Protein AF-A0A9E2EMD5-F1 (afdb_monomer)

Foldseek 3Di:
DDFQDWDADPVGQIAGQHPVRDGDRPPQPALDVVVSHHFQDWDADPVGAIATQHSVRDRDHPQPALCVVVSHHFQDWDAAPQGAIATQHSVRHGDHDPVLCVLDAAFEDEDEDDPDPPFKDWAQVVCRRVPGDPPQKDKFKAQDPVCLVVVHDTDDPRDIDPDAFGKIKIWIGGPPGRDIDIYIYTYHYDHPPPQCPFQVNVLVLQQQFWKFQCDWQRDRPRRFWTWHQHPVQWIWIDGPPDIWIWGWGWDDGPVGFIWIATGATPDPCRSVGDIWGFPDDDSFWTWTADPVPRIITIMGGDHD

Solvent-accessible surface area (backbone atoms only — not comparable to full-atom values): 17326 Å² total; per-residue (Å²): 128,54,72,71,32,79,35,68,47,99,89,70,48,65,26,30,22,39,96,85,72,44,71,45,68,75,87,77,78,33,77,26,65,96,71,74,34,45,67,63,39,81,36,65,39,102,86,72,47,67,26,29,22,40,97,84,58,45,57,48,53,88,78,76,39,76,24,66,93,73,72,36,44,63,66,39,81,35,66,39,100,86,67,39,66,25,26,23,38,99,84,60,44,58,44,57,88,59,70,80,53,74,71,64,64,70,39,78,49,74,43,61,36,54,101,51,95,77,44,46,42,79,40,60,59,85,60,71,57,77,89,44,87,56,90,63,41,48,78,46,35,13,78,38,66,69,33,32,76,68,72,42,78,64,56,62,72,66,35,69,57,92,46,65,68,32,69,32,20,39,25,39,28,42,61,96,50,89,55,67,52,78,31,49,36,36,42,35,51,39,78,79,73,68,71,62,55,33,33,67,50,45,50,49,50,43,47,74,37,35,32,26,39,52,24,50,71,85,38,54,90,42,53,68,28,42,34,40,38,44,93,86,34,41,25,38,42,40,36,95,92,48,74,48,69,34,35,44,51,62,41,65,36,84,90,81,46,21,30,44,35,32,39,73,41,96,54,92,60,38,81,71,35,44,67,22,38,56,76,43,58,55,84,53,40,36,34,32,31,26,88,89,78,71,45,39,38,37,34,36,55,48,80,129

Structure (mmCIF, N/CA/C/O backbone):
data_AF-A0A9E2EMD5-F1
#
_entry.id   AF-A0A9E2EMD5-F1
#
loop_
_atom_site.group_PDB
_atom_site.id
_atom_site.type_symbol
_atom_site.label_atom_id
_atom_site.label_alt_id
_atom_site.label_comp_id
_atom_site.label_asym_id
_atom_site.label_entity_id
_atom_site.label_seq_id
_atom_site.pdbx_PDB_ins_code
_atom_site.Cartn_x
_atom_site.Cartn_y
_atom_site.Cartn_z
_atom_site.occupancy
_atom_site.B_iso_or_equiv
_atom_site.auth_seq_id
_atom_site.auth_comp_id
_atom_site.auth_asym_id
_atom_site.auth_atom_id
_atom_site.pdbx_PDB_model_num
ATOM 1 N N . ALA A 1 1 ? 22.643 5.811 70.764 1.00 69.06 1 ALA A N 1
ATOM 2 C CA . ALA A 1 1 ? 21.390 5.732 70.015 1.00 69.06 1 ALA A CA 1
ATOM 3 C C . ALA A 1 1 ? 21.045 7.146 69.564 1.00 69.06 1 ALA A C 1
ATOM 5 O O . ALA A 1 1 ? 21.256 8.084 70.332 1.00 69.06 1 ALA A O 1
ATOM 6 N N . ASN A 1 2 ? 20.701 7.300 68.292 1.00 77.94 2 ASN A N 1
ATOM 7 C CA . ASN A 1 2 ? 20.203 8.523 67.675 1.00 77.94 2 ASN A CA 1
ATOM 8 C C . ASN A 1 2 ? 18.710 8.687 67.982 1.00 77.94 2 ASN A C 1
ATOM 10 O O . ASN A 1 2 ? 18.076 7.747 68.451 1.00 77.94 2 ASN A O 1
ATOM 14 N N . ILE A 1 3 ? 18.152 9.862 67.692 1.00 74.06 3 ILE A N 1
ATOM 15 C CA . ILE A 1 3 ? 16.698 10.065 67.732 1.00 74.06 3 ILE A CA 1
ATOM 16 C C . ILE A 1 3 ? 16.034 9.029 66.810 1.00 74.06 3 ILE A C 1
ATOM 18 O O . ILE A 1 3 ? 16.451 8.885 65.659 1.00 74.06 3 ILE A O 1
ATOM 22 N N . GLY A 1 4 ? 15.041 8.304 67.329 1.00 67.00 4 GLY A N 1
ATOM 23 C CA . GLY A 1 4 ? 14.342 7.216 66.636 1.00 67.00 4 GLY A CA 1
ATOM 24 C C . GLY A 1 4 ? 14.993 5.830 66.738 1.00 67.00 4 GLY A C 1
ATOM 25 O O . GLY A 1 4 ? 14.392 4.859 66.286 1.00 67.00 4 GLY A O 1
ATOM 26 N N . ASP A 1 5 ? 16.184 5.700 67.335 1.00 79.56 5 ASP A N 1
ATOM 27 C CA . ASP A 1 5 ? 16.758 4.383 67.638 1.00 79.56 5 ASP A CA 1
ATOM 28 C C . ASP A 1 5 ? 15.989 3.720 68.795 1.00 79.56 5 ASP A C 1
ATOM 30 O O . ASP A 1 5 ? 15.599 4.383 69.762 1.00 79.56 5 ASP A O 1
ATOM 34 N N . GLU A 1 6 ? 15.856 2.394 68.722 1.00 81.81 6 GLU A N 1
ATOM 35 C CA . GLU A 1 6 ? 15.297 1.566 69.792 1.00 81.81 6 GLU A CA 1
ATOM 36 C C . GLU A 1 6 ? 16.135 1.687 71.077 1.00 81.81 6 GLU A C 1
ATOM 38 O O . GLU A 1 6 ? 17.374 1.673 71.061 1.00 81.81 6 GLU A O 1
ATOM 43 N N . CYS A 1 7 ? 15.456 1.811 72.211 1.00 82.56 7 CYS A N 1
ATOM 44 C CA . CYS A 1 7 ? 16.052 1.895 73.538 1.00 82.56 7 CYS A CA 1
ATOM 45 C C . CYS A 1 7 ? 15.265 1.040 74.535 1.00 82.56 7 CYS A C 1
ATOM 47 O O . CYS A 1 7 ? 14.115 0.697 74.297 1.00 82.56 7 CYS A O 1
ATOM 49 N N . GLU A 1 8 ? 15.875 0.697 75.668 1.00 85.00 8 GLU A N 1
ATOM 50 C CA . GLU A 1 8 ? 15.229 -0.070 76.737 1.00 85.00 8 GLU A CA 1
ATOM 51 C C . GLU A 1 8 ? 15.427 0.672 78.062 1.00 85.00 8 GLU A C 1
ATOM 53 O O . GLU A 1 8 ? 16.545 1.072 78.410 1.00 85.00 8 GLU A O 1
ATOM 58 N N . THR A 1 9 ? 14.338 0.909 78.791 1.00 78.81 9 THR A N 1
ATOM 59 C CA . THR A 1 9 ? 14.389 1.544 80.114 1.00 78.81 9 THR A CA 1
ATOM 60 C C . THR A 1 9 ? 14.992 0.593 81.156 1.00 78.81 9 THR A C 1
ATOM 62 O O . THR A 1 9 ? 15.016 -0.620 80.950 1.00 78.81 9 THR A O 1
ATOM 65 N N . PRO A 1 10 ? 15.460 1.093 82.318 1.00 77.44 10 PRO A N 1
ATOM 66 C CA . PRO A 1 10 ? 16.001 0.240 83.382 1.00 77.44 10 PRO A CA 1
ATOM 67 C C . PRO A 1 10 ? 15.041 -0.849 83.895 1.00 77.44 10 PRO A C 1
ATOM 69 O O . PRO A 1 10 ? 15.507 -1.832 84.469 1.00 77.44 10 PRO A O 1
ATOM 72 N N . ASP A 1 11 ? 13.732 -0.677 83.677 1.00 78.06 11 ASP A N 1
ATOM 73 C CA . ASP A 1 11 ? 12.677 -1.632 84.035 1.00 78.06 11 ASP A CA 1
ATOM 74 C C . ASP A 1 11 ? 12.361 -2.644 82.908 1.00 78.06 11 ASP A C 1
ATOM 76 O O . ASP A 1 11 ? 11.477 -3.486 83.065 1.00 78.06 11 ASP A O 1
ATOM 80 N N . GLY A 1 12 ? 13.096 -2.600 81.790 1.00 76.12 12 GLY A N 1
ATOM 81 C CA . GLY A 1 12 ? 12.994 -3.552 80.678 1.00 76.12 12 GLY A CA 1
ATOM 82 C C . GLY A 1 12 ? 11.927 -3.221 79.630 1.00 76.12 12 GLY A C 1
ATOM 83 O O . GLY A 1 12 ? 11.524 -4.091 78.862 1.00 76.12 12 GLY A O 1
ATOM 84 N N . VAL A 1 13 ? 11.416 -1.985 79.617 1.00 77.56 13 VAL A N 1
ATOM 85 C CA . VAL A 1 13 ? 10.416 -1.541 78.633 1.00 77.56 13 VAL A CA 1
ATOM 86 C C . VAL A 1 13 ? 11.129 -0.953 77.423 1.00 77.56 13 VAL A C 1
ATOM 88 O O . VAL A 1 13 ? 11.919 -0.019 77.580 1.00 77.56 13 VAL A O 1
ATOM 91 N N . VAL A 1 14 ? 10.842 -1.498 76.241 1.00 78.94 14 VAL A N 1
ATOM 92 C CA . VAL A 1 14 ? 11.385 -1.035 74.959 1.00 78.94 14 VAL A CA 1
ATOM 93 C C . VAL A 1 14 ? 10.654 0.235 74.508 1.00 78.94 14 VAL A C 1
ATOM 95 O O . VAL A 1 14 ? 9.432 0.311 74.601 1.00 78.94 14 VAL A O 1
ATOM 98 N N . GLY A 1 15 ? 11.401 1.226 74.032 1.00 80.31 15 GLY A N 1
ATOM 99 C CA . GLY A 1 15 ? 10.918 2.513 73.535 1.00 80.31 15 GLY A CA 1
ATOM 100 C C . GLY A 1 15 ? 11.819 3.063 72.427 1.00 80.31 15 GLY A C 1
ATOM 101 O O . GLY A 1 15 ? 12.657 2.340 71.883 1.00 80.31 15 GLY A O 1
ATOM 102 N N .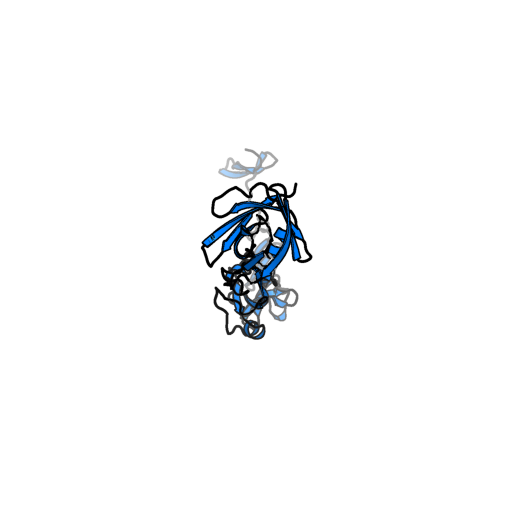 VAL A 1 16 ? 11.682 4.350 72.108 1.00 82.88 16 VAL A N 1
ATOM 103 C CA . VAL A 1 16 ? 12.539 5.054 71.135 1.00 82.88 16 VAL A CA 1
ATOM 104 C C . VAL A 1 16 ? 13.156 6.312 71.741 1.00 82.88 16 VAL A C 1
ATOM 106 O O . VAL A 1 16 ? 12.580 6.941 72.628 1.00 82.88 16 VAL A O 1
ATOM 109 N N . ILE A 1 17 ? 14.358 6.683 71.291 1.00 79.75 17 ILE A N 1
ATOM 110 C CA . ILE A 1 17 ? 15.020 7.901 71.778 1.00 79.75 17 ILE A CA 1
ATOM 111 C C . ILE A 1 17 ? 14.363 9.148 71.177 1.00 79.75 17 ILE A C 1
ATOM 113 O O . ILE A 1 17 ? 14.353 9.311 69.955 1.00 79.75 17 ILE A O 1
ATOM 117 N N . ASN A 1 18 ? 13.887 10.054 72.033 1.00 80.06 18 ASN A N 1
ATOM 118 C CA . ASN A 1 18 ? 13.287 11.327 71.628 1.00 80.06 18 ASN A CA 1
ATOM 119 C C . ASN A 1 18 ? 14.312 12.475 71.507 1.00 80.06 18 ASN A C 1
ATOM 121 O O . ASN A 1 18 ? 15.510 12.304 71.747 1.00 80.06 18 ASN A O 1
ATOM 125 N N . GLU A 1 19 ? 13.848 13.672 71.134 1.00 81.62 19 GLU A N 1
ATOM 126 C CA . GLU A 1 19 ? 14.697 14.857 70.905 1.00 81.62 19 GLU A CA 1
ATOM 127 C C . GLU A 1 19 ? 15.445 15.346 72.156 1.00 81.62 19 GLU A C 1
ATOM 129 O O . GLU A 1 19 ? 16.480 16.008 72.047 1.00 81.62 19 GLU A O 1
ATOM 134 N N . ASN A 1 20 ? 14.960 14.977 73.343 1.00 84.81 20 ASN A N 1
ATOM 135 C CA . ASN A 1 20 ? 15.609 15.265 74.620 1.00 84.81 20 ASN A CA 1
ATOM 136 C C . ASN A 1 20 ? 16.601 14.163 75.037 1.00 84.81 20 ASN A C 1
ATOM 138 O O . ASN A 1 20 ? 17.162 14.222 76.133 1.00 84.81 20 ASN A O 1
ATOM 142 N N . CYS A 1 21 ? 16.864 13.194 74.153 1.00 85.12 21 CYS A N 1
ATOM 143 C CA . CYS A 1 21 ? 17.699 12.014 74.382 1.00 85.12 21 CYS A CA 1
ATOM 144 C C . CYS A 1 21 ? 17.176 11.087 75.494 1.00 85.12 21 CYS A C 1
ATOM 146 O O . CYS A 1 21 ? 17.957 10.343 76.096 1.00 85.12 21 CYS A O 1
ATOM 148 N N . GLU A 1 22 ? 15.874 11.125 75.774 1.00 83.12 22 GLU A N 1
ATOM 149 C CA . GLU A 1 22 ? 15.209 10.253 76.740 1.00 83.12 22 GLU A CA 1
ATOM 150 C C . GLU A 1 22 ? 14.567 9.061 76.017 1.00 83.12 22 GLU A C 1
ATOM 152 O O . GLU A 1 22 ? 14.183 9.166 74.853 1.00 83.12 22 GLU A O 1
ATOM 157 N N . CYS A 1 23 ? 14.495 7.909 76.692 1.00 81.19 23 CYS A N 1
ATOM 158 C CA . CYS A 1 23 ? 13.836 6.722 76.151 1.00 81.19 23 CYS A CA 1
ATOM 159 C C . CYS A 1 23 ? 12.332 6.826 76.409 1.00 81.19 23 CYS A C 1
ATOM 161 O O . CYS A 1 23 ? 11.880 6.624 77.539 1.00 81.19 23 CYS A O 1
ATOM 163 N N . GLU A 1 24 ? 11.578 7.185 75.378 1.00 81.94 24 GLU A N 1
ATOM 164 C CA . GLU A 1 24 ? 10.132 7.355 75.437 1.00 81.94 24 GLU A CA 1
ATOM 165 C C . GLU A 1 24 ? 9.458 6.017 75.131 1.00 81.94 24 GLU A C 1
ATOM 167 O O . GLU A 1 24 ? 9.741 5.381 74.117 1.00 81.94 24 GLU A O 1
ATOM 172 N N . THR A 1 25 ? 8.632 5.542 76.065 1.00 68.56 25 THR A N 1
ATOM 173 C CA . THR A 1 25 ? 8.100 4.164 76.078 1.00 68.56 25 THR A CA 1
ATOM 174 C C . THR A 1 25 ? 6.629 4.074 75.689 1.00 68.56 25 THR A C 1
ATOM 176 O O . THR A 1 25 ? 5.992 3.056 75.942 1.00 68.56 25 THR A O 1
ATOM 179 N N . ASP A 1 26 ? 6.108 5.107 75.029 1.00 63.66 26 ASP A N 1
ATOM 180 C CA . ASP A 1 26 ? 4.730 5.155 74.546 1.00 63.66 26 ASP A CA 1
ATOM 181 C C . ASP A 1 26 ? 4.726 5.561 73.065 1.00 63.66 26 ASP A C 1
ATOM 183 O O . ASP A 1 26 ? 4.597 6.728 72.716 1.00 63.66 26 ASP A O 1
ATOM 187 N N . VAL A 1 27 ? 4.984 4.594 72.176 1.00 58.75 27 VAL A N 1
ATOM 188 C CA . VAL A 1 27 ? 4.972 4.808 70.710 1.00 58.75 27 VAL A CA 1
ATOM 189 C C . VAL A 1 27 ? 3.694 4.286 70.048 1.00 58.75 27 VAL A C 1
ATOM 191 O O . VAL A 1 27 ? 3.623 4.206 68.827 1.00 58.75 27 VAL A O 1
ATOM 194 N N . ASN A 1 28 ? 2.675 3.953 70.843 1.00 58.84 28 ASN A N 1
ATOM 195 C CA . ASN A 1 28 ? 1.343 3.604 70.354 1.00 58.84 28 ASN A CA 1
ATOM 196 C C . ASN A 1 28 ? 0.327 4.660 70.803 1.00 58.84 28 ASN A C 1
ATOM 198 O O . ASN A 1 28 ? -0.697 4.325 71.400 1.00 58.84 28 ASN A O 1
ATOM 202 N N . GLU A 1 29 ? 0.596 5.938 70.532 1.00 66.12 29 GLU A N 1
ATOM 203 C CA . GLU A 1 29 ? -0.457 6.947 70.628 1.00 66.12 29 GLU A CA 1
ATOM 204 C C . GLU A 1 29 ? -1.321 6.826 69.369 1.00 66.12 29 GLU A C 1
ATOM 206 O O . GLU A 1 29 ? -1.145 7.535 68.385 1.00 66.12 29 GLU A O 1
ATOM 211 N N . PHE A 1 30 ? -2.197 5.821 69.373 1.00 71.81 30 PHE A N 1
ATOM 212 C CA . PHE A 1 30 ? -3.302 5.759 68.431 1.00 71.81 30 PHE A CA 1
ATOM 213 C C . PHE A 1 30 ? -4.086 7.061 68.551 1.00 71.81 30 PHE A C 1
ATOM 215 O O . PHE A 1 30 ? -4.481 7.424 69.662 1.00 71.81 30 PHE A O 1
ATOM 222 N N . ASP A 1 31 ? -4.348 7.737 67.431 1.00 79.81 31 ASP A N 1
ATOM 223 C CA . ASP A 1 31 ? -5.157 8.965 67.435 1.00 79.81 31 ASP A CA 1
ATOM 224 C C . ASP A 1 31 ? -6.529 8.734 68.102 1.00 79.81 31 ASP A C 1
ATOM 226 O O . ASP A 1 31 ? -7.111 9.647 68.691 1.00 79.81 31 ASP A O 1
ATOM 230 N N . CYS A 1 32 ? -7.013 7.484 68.054 1.00 83.12 32 CYS A N 1
ATOM 231 C CA . CYS A 1 32 ? -8.199 6.989 68.738 1.00 83.12 32 CYS A CA 1
ATOM 232 C C . CYS A 1 32 ? -7.851 5.877 69.746 1.00 83.12 32 CYS A C 1
ATOM 234 O O . CYS A 1 32 ? -8.012 4.688 69.443 1.00 83.12 32 CYS A O 1
ATOM 236 N N . PRO A 1 33 ? -7.429 6.235 70.977 1.00 81.25 33 PRO A N 1
ATOM 237 C CA . PRO A 1 33 ? -6.920 5.278 71.962 1.00 81.25 33 PRO A CA 1
ATOM 238 C C . PRO A 1 33 ? -7.932 4.207 72.384 1.00 81.25 33 PRO A C 1
ATOM 240 O O . PRO A 1 33 ? -7.556 3.065 72.626 1.00 81.25 33 PRO A O 1
ATOM 243 N N . ASP A 1 34 ? -9.221 4.554 72.438 1.00 81.56 34 ASP A N 1
ATOM 244 C CA . ASP A 1 34 ? -10.289 3.633 72.856 1.00 81.56 34 ASP A CA 1
ATOM 245 C C . ASP A 1 34 ? -10.539 2.496 71.850 1.00 81.56 34 ASP A C 1
ATOM 247 O O . ASP A 1 34 ? -11.141 1.477 72.201 1.00 81.56 34 ASP A O 1
ATOM 251 N N . TYR A 1 35 ? -10.081 2.668 70.607 1.00 77.56 35 TYR A N 1
ATOM 252 C CA . TYR A 1 35 ? -10.261 1.716 69.512 1.00 77.56 35 TYR A CA 1
ATOM 253 C C . TYR A 1 35 ? -8.948 1.093 69.032 1.00 77.56 35 TYR A C 1
ATOM 255 O O . TYR A 1 35 ? -8.992 0.266 68.125 1.00 77.56 35 TYR A O 1
ATOM 263 N N . GLU A 1 36 ? -7.809 1.471 69.628 1.00 84.88 36 GLU A N 1
ATOM 264 C CA . GLU A 1 36 ? -6.470 1.079 69.165 1.00 84.88 36 GLU A CA 1
ATOM 265 C C . GLU A 1 36 ? -6.303 1.299 67.642 1.00 84.88 36 GLU A C 1
ATOM 267 O O . GLU A 1 36 ? -5.790 0.439 66.927 1.00 84.88 36 GLU A O 1
ATOM 272 N N . ALA A 1 37 ? -6.798 2.441 67.141 1.00 81.44 37 ALA A N 1
ATOM 273 C CA . ALA A 1 37 ? -6.860 2.779 65.716 1.00 81.44 37 ALA A CA 1
ATOM 274 C C . ALA A 1 37 ? -6.450 4.240 65.454 1.00 81.44 37 ALA A C 1
ATOM 276 O O . ALA A 1 37 ? -6.569 5.101 66.328 1.00 81.44 37 ALA A O 1
ATOM 277 N N . ASN A 1 38 ? -5.979 4.531 64.245 1.00 83.38 38 ASN A N 1
ATOM 278 C CA . ASN A 1 38 ? -5.567 5.867 63.810 1.00 83.38 38 ASN A CA 1
ATOM 279 C C . ASN A 1 38 ? -6.671 6.569 63.008 1.00 83.38 38 ASN A C 1
ATOM 281 O O . ASN A 1 38 ? -7.594 5.937 62.487 1.00 83.38 38 ASN A O 1
ATOM 285 N N . ILE A 1 39 ? -6.573 7.893 62.874 1.00 79.31 39 ILE A N 1
ATOM 286 C CA . ILE A 1 39 ? -7.476 8.652 62.000 1.00 79.31 39 ILE A CA 1
ATOM 287 C C . ILE A 1 39 ? -7.330 8.133 60.562 1.00 79.31 39 ILE A C 1
ATOM 289 O O . ILE A 1 39 ? -6.223 7.986 60.046 1.00 79.31 39 ILE A O 1
ATOM 293 N N . GLY A 1 40 ? -8.461 7.871 59.903 1.00 76.25 40 GLY A N 1
ATOM 294 C CA . GLY A 1 40 ? -8.514 7.278 58.565 1.00 76.25 40 GLY A CA 1
ATOM 295 C C . GLY A 1 40 ? -8.559 5.747 58.534 1.00 76.25 40 GLY A C 1
ATOM 296 O O . GLY A 1 40 ? -8.795 5.192 57.459 1.00 76.25 40 GLY A O 1
ATOM 297 N N . ASP A 1 41 ? -8.402 5.062 59.672 1.00 83.62 41 ASP A N 1
ATOM 298 C CA . ASP A 1 41 ? -8.584 3.609 59.732 1.00 83.62 41 ASP A CA 1
ATOM 299 C C . ASP A 1 41 ? -10.047 3.218 59.440 1.00 83.62 41 ASP A C 1
ATOM 301 O O . ASP A 1 41 ? -10.982 3.962 59.779 1.00 83.62 41 ASP A O 1
ATOM 305 N N . PRO A 1 42 ? -10.271 2.047 58.809 1.00 83.50 42 PRO A N 1
ATOM 306 C CA . PRO A 1 42 ? -11.608 1.562 58.502 1.00 83.50 42 PRO A CA 1
ATOM 307 C C . PRO A 1 42 ? -12.381 1.236 59.784 1.00 83.50 42 PRO A C 1
ATOM 309 O O . PRO A 1 42 ? -11.857 0.625 60.715 1.00 83.50 42 PRO A O 1
ATOM 312 N N . CYS A 1 43 ? -13.662 1.586 59.809 1.00 86.00 43 CYS A N 1
ATOM 313 C CA . CYS A 1 43 ? -14.565 1.330 60.928 1.00 86.00 43 CYS A CA 1
ATOM 314 C C . CYS A 1 43 ? -15.942 0.872 60.433 1.00 86.00 43 CYS A C 1
ATOM 316 O O . CYS A 1 43 ? -16.259 0.960 59.248 1.00 86.00 43 CYS A O 1
ATOM 318 N N . GLU A 1 44 ? -16.782 0.388 61.346 1.00 86.38 44 GLU A N 1
ATOM 319 C CA . GLU A 1 44 ? -18.168 0.010 61.064 1.00 86.38 44 GLU A CA 1
ATOM 320 C C . GLU A 1 44 ? -19.076 0.668 62.106 1.00 86.38 44 GLU A C 1
ATOM 322 O O . GLU A 1 44 ? -18.835 0.574 63.314 1.00 86.38 44 GLU A O 1
ATOM 327 N N . ASN A 1 45 ? -20.107 1.384 61.658 1.00 78.06 45 ASN A N 1
ATOM 328 C CA . ASN A 1 45 ? -21.050 2.016 62.575 1.00 78.06 45 ASN A CA 1
ATOM 329 C C . ASN A 1 45 ? -21.997 0.966 63.212 1.00 78.06 45 ASN A C 1
ATOM 331 O O . ASN A 1 45 ? -22.092 -0.165 62.733 1.00 78.06 45 ASN A O 1
ATOM 335 N N . PRO A 1 46 ? -22.772 1.308 64.262 1.00 77.56 46 PRO A N 1
ATOM 336 C CA . PRO A 1 46 ? -23.679 0.359 64.926 1.00 77.56 46 PRO A CA 1
ATOM 337 C C . PRO A 1 46 ? -24.771 -0.265 64.037 1.00 77.56 46 PRO A C 1
ATOM 339 O O . PRO A 1 46 ? -25.431 -1.212 64.465 1.00 77.56 46 PRO A O 1
ATOM 342 N N . ASN A 1 47 ? -24.989 0.270 62.831 1.00 74.50 47 ASN A N 1
ATOM 343 C CA . ASN A 1 47 ? -25.936 -0.249 61.843 1.00 74.50 47 ASN A CA 1
ATOM 344 C C . ASN A 1 47 ? -25.272 -1.170 60.805 1.00 74.50 47 ASN A C 1
ATOM 346 O O . ASN A 1 47 ? -25.958 -1.633 59.896 1.00 74.50 47 ASN A O 1
ATOM 350 N N . GLY A 1 48 ? -23.973 -1.435 60.934 1.00 78.25 48 GLY A N 1
ATOM 351 C CA . GLY A 1 48 ? -23.220 -2.311 60.046 1.00 78.25 48 GLY A CA 1
ATOM 352 C C . GLY A 1 48 ? -22.717 -1.645 58.761 1.00 78.25 48 GLY A C 1
ATOM 353 O O . GLY A 1 48 ? -22.460 -2.323 57.771 1.00 78.25 48 GLY A O 1
ATOM 354 N N . VAL A 1 49 ? -22.655 -0.310 58.728 1.00 77.81 49 VAL A N 1
ATOM 355 C CA . VAL A 1 49 ? -22.186 0.442 57.555 1.00 77.81 49 VAL A CA 1
ATOM 356 C C . VAL A 1 49 ? -20.713 0.781 57.741 1.00 77.81 49 VAL A C 1
ATOM 358 O O . VAL A 1 49 ? -20.343 1.377 58.757 1.00 77.81 49 VAL A O 1
ATOM 361 N N . SER A 1 50 ? -19.888 0.408 56.765 1.00 80.94 50 SER A N 1
ATOM 362 C CA . SER A 1 50 ? -18.457 0.713 56.754 1.00 80.94 50 SER A CA 1
ATOM 363 C C . SER A 1 50 ? -18.196 2.208 56.551 1.00 80.94 50 SER A C 1
ATOM 365 O O . SER A 1 50 ? -18.896 2.877 55.792 1.00 80.94 50 SER A O 1
ATOM 367 N N . GLY A 1 51 ? -17.182 2.731 57.233 1.00 84.31 51 GLY A N 1
ATOM 368 C CA . GLY A 1 51 ? -16.749 4.123 57.169 1.00 84.31 51 GLY A CA 1
ATOM 369 C C . GLY A 1 51 ? -15.278 4.270 57.550 1.00 84.31 51 GLY A C 1
ATOM 370 O O . GLY A 1 51 ? -14.540 3.283 57.591 1.00 84.31 51 GLY A O 1
ATOM 371 N N . VAL A 1 52 ? -14.861 5.497 57.860 1.00 86.44 52 VAL A N 1
ATOM 372 C CA . VAL A 1 52 ? -13.509 5.811 58.356 1.00 86.44 52 VAL A CA 1
ATOM 373 C C . VAL A 1 52 ? -13.568 6.641 59.636 1.00 86.44 52 VAL A C 1
ATOM 375 O O . VAL A 1 52 ? -14.532 7.376 59.863 1.00 86.44 52 VAL A O 1
ATOM 378 N N . LEU A 1 53 ? -12.550 6.528 60.490 1.00 86.12 53 LEU A N 1
ATOM 379 C CA . LEU A 1 53 ? -12.445 7.339 61.707 1.00 86.12 53 LEU A CA 1
ATOM 380 C C . LEU A 1 53 ? -12.023 8.776 61.379 1.00 86.12 53 LEU A C 1
ATOM 382 O O . LEU A 1 53 ? -11.021 8.997 60.699 1.00 86.12 53 LEU A O 1
ATOM 386 N N . ASN A 1 54 ? -12.777 9.758 61.876 1.00 83.38 54 ASN A N 1
ATOM 387 C CA . ASN A 1 54 ? -12.416 11.176 61.787 1.00 83.38 54 ASN A CA 1
ATOM 388 C C . ASN A 1 54 ? -11.552 11.636 62.982 1.00 83.38 54 ASN A C 1
ATOM 390 O O . ASN A 1 54 ? -11.281 10.866 63.896 1.00 83.38 54 ASN A O 1
ATOM 394 N N . GLU A 1 55 ? -11.177 12.921 63.015 1.00 84.69 55 GLU A N 1
ATOM 395 C CA . GLU A 1 55 ? -10.379 13.536 64.099 1.00 84.69 55 GLU A CA 1
ATOM 396 C C . GLU A 1 55 ? -11.023 13.463 65.497 1.00 84.69 55 GLU A C 1
ATOM 398 O O . GLU A 1 55 ? -10.343 13.647 66.503 1.00 84.69 55 GLU A O 1
ATOM 403 N N . ASN A 1 56 ? -12.332 13.211 65.574 1.00 87.75 56 ASN A N 1
ATOM 404 C CA . ASN A 1 56 ? -13.055 13.012 66.831 1.00 87.75 56 ASN A CA 1
ATOM 405 C C . ASN A 1 56 ? -13.261 11.525 67.160 1.00 87.75 56 ASN A C 1
ATOM 407 O O . ASN A 1 56 ? -13.986 11.214 68.104 1.00 87.75 56 ASN A O 1
ATOM 411 N N . CYS A 1 57 ? -12.658 10.613 66.391 1.00 85.94 57 CYS A N 1
ATOM 412 C CA . CYS A 1 57 ? -12.827 9.165 66.506 1.00 85.94 57 CYS A CA 1
ATOM 413 C C . CYS A 1 57 ? -14.262 8.675 66.282 1.00 85.94 57 CYS A C 1
ATOM 415 O O . CYS A 1 57 ? -14.637 7.589 66.730 1.00 85.94 57 CYS A O 1
ATOM 417 N N . ASP A 1 58 ? -15.064 9.458 65.559 1.00 86.62 58 ASP A N 1
ATOM 418 C CA . ASP A 1 58 ? -16.365 9.020 65.078 1.00 86.62 58 ASP A CA 1
ATOM 419 C C . ASP A 1 58 ? -16.188 8.251 63.770 1.00 86.62 58 ASP A C 1
ATOM 421 O O . ASP A 1 58 ? -15.475 8.693 62.865 1.00 86.62 58 ASP A O 1
ATOM 425 N N . CYS A 1 59 ? -16.898 7.128 63.649 1.00 83.88 59 CYS A N 1
ATOM 426 C CA . CYS A 1 59 ? -16.990 6.399 62.394 1.00 83.88 59 CYS A CA 1
ATOM 427 C C . CYS A 1 59 ? -17.899 7.160 61.426 1.00 83.88 59 CYS A C 1
ATOM 429 O O . CYS A 1 59 ? -19.128 7.025 61.472 1.00 83.88 59 CYS A O 1
ATOM 431 N N . ILE A 1 60 ? -17.301 8.000 60.584 1.00 83.31 60 ILE A N 1
ATOM 432 C CA . ILE A 1 60 ? -18.033 8.724 59.555 1.00 83.31 60 ILE A CA 1
ATOM 433 C C . ILE A 1 60 ? -18.265 7.789 58.374 1.00 83.31 60 ILE A C 1
ATOM 435 O O . ILE A 1 60 ? -17.342 7.248 57.770 1.00 83.31 60 ILE A O 1
ATOM 439 N N . THR A 1 61 ? -19.536 7.575 58.071 1.00 73.06 61 THR A N 1
ATOM 440 C CA . THR A 1 61 ? -19.968 6.847 56.884 1.00 73.06 61 THR A CA 1
ATOM 441 C C . THR A 1 61 ? -20.394 7.885 55.867 1.00 73.06 61 THR A C 1
ATOM 443 O O . THR A 1 61 ? -21.302 8.669 56.162 1.00 73.06 61 THR A O 1
ATOM 446 N N . ASP A 1 62 ? -19.747 7.913 54.707 1.00 66.06 62 ASP A N 1
ATOM 447 C CA . ASP A 1 62 ? -20.251 8.700 53.592 1.00 66.06 62 ASP A CA 1
ATOM 448 C C . ASP A 1 62 ? -21.547 8.040 53.107 1.00 66.06 62 ASP A C 1
ATOM 450 O O . ASP A 1 62 ? -21.541 6.975 52.496 1.00 66.06 62 ASP A O 1
ATOM 454 N N . THR A 1 63 ? -22.681 8.599 53.522 1.00 63.31 63 THR A N 1
ATOM 455 C CA . THR A 1 63 ? -24.010 8.167 53.075 1.00 63.31 63 THR A CA 1
ATOM 456 C C . THR A 1 63 ? -24.513 9.018 51.916 1.00 63.31 63 THR A C 1
ATOM 458 O O . THR A 1 63 ? -25.647 8.826 51.470 1.00 63.31 63 THR A O 1
ATOM 461 N N . THR A 1 64 ? -23.711 9.980 51.450 1.00 69.38 64 THR A N 1
ATOM 462 C CA . THR A 1 64 ? -24.035 10.787 50.282 1.00 69.38 64 THR A CA 1
ATOM 463 C C . THR A 1 64 ? -23.549 10.067 49.041 1.00 69.38 64 THR A C 1
ATOM 465 O O . THR A 1 64 ? -22.463 10.319 48.546 1.00 69.38 64 THR A O 1
ATOM 468 N N . PHE A 1 65 ? -24.381 9.146 48.557 1.00 77.00 65 PHE A N 1
ATOM 469 C CA . PHE A 1 65 ? -24.173 8.540 47.251 1.00 77.00 65 PHE A CA 1
ATOM 470 C C . PHE A 1 65 ? -24.253 9.615 46.173 1.00 77.00 65 PHE A C 1
ATOM 472 O O . PHE A 1 65 ? -25.287 10.278 46.058 1.00 77.00 65 PHE A O 1
ATOM 479 N N . ASP A 1 66 ? -23.202 9.750 45.364 1.00 83.88 66 ASP A N 1
ATOM 480 C CA . ASP A 1 66 ? -23.228 10.630 44.188 1.00 83.88 66 ASP A CA 1
ATOM 481 C C . ASP A 1 66 ? -24.405 10.267 43.268 1.00 83.88 66 ASP A C 1
ATOM 483 O O . ASP A 1 66 ? -25.063 11.132 42.687 1.00 83.88 66 ASP A O 1
ATOM 487 N 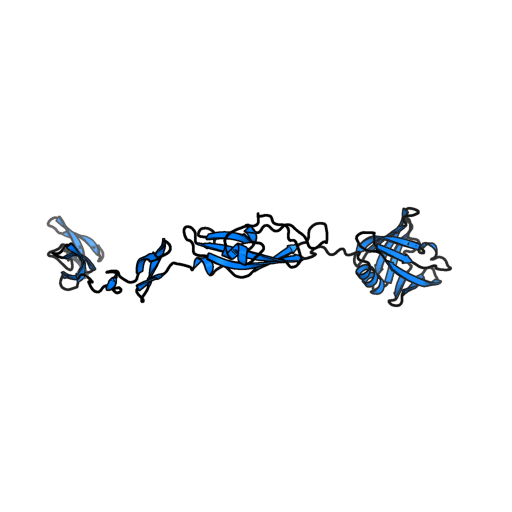N . CYS A 1 67 ? -24.717 8.967 43.206 1.00 86.44 67 CYS A N 1
ATOM 488 C CA . CYS A 1 67 ? -25.830 8.396 42.468 1.00 86.44 67 CYS A CA 1
ATOM 489 C C . CYS A 1 67 ? -26.920 7.911 43.417 1.00 86.44 67 CYS A C 1
ATOM 491 O O . CYS A 1 67 ? -27.090 6.712 43.656 1.00 86.44 67 CYS A O 1
ATOM 493 N N . GLU A 1 68 ? -27.699 8.865 43.933 1.00 85.44 68 GLU A N 1
ATOM 494 C CA . GLU A 1 68 ? -28.760 8.619 44.918 1.00 85.44 68 GLU A CA 1
ATOM 495 C C . GLU A 1 68 ? -29.753 7.528 44.478 1.00 85.44 68 GLU A C 1
ATOM 497 O O . GLU A 1 68 ? -30.162 6.703 45.292 1.00 85.44 68 GLU A O 1
ATOM 502 N N . GLU A 1 69 ? -30.136 7.471 43.200 1.00 85.88 69 GLU A N 1
ATOM 503 C CA . GLU A 1 69 ? -31.088 6.460 42.709 1.00 85.88 69 GLU A CA 1
ATOM 504 C C . GLU A 1 69 ? -30.500 5.042 42.677 1.00 85.88 69 GLU A C 1
ATOM 506 O O . GLU A 1 69 ? -31.231 4.066 42.860 1.00 85.88 69 GLU A O 1
ATOM 511 N N . LEU A 1 70 ? -29.187 4.931 42.473 1.00 83.38 70 LEU A N 1
ATOM 512 C CA . LEU A 1 70 ? -28.466 3.662 42.369 1.00 83.38 70 LEU A CA 1
ATOM 513 C C . LEU A 1 70 ? -27.871 3.210 43.706 1.00 83.38 70 LEU A C 1
ATOM 515 O O . LEU A 1 70 ? -27.470 2.055 43.816 1.00 83.38 70 LEU A O 1
ATOM 519 N N . GLN A 1 71 ? -27.858 4.089 44.717 1.00 85.88 71 GLN A N 1
ATOM 520 C CA . GLN A 1 71 ? -27.162 3.868 45.991 1.00 85.88 71 GLN A CA 1
ATOM 521 C C . GLN A 1 71 ? -25.689 3.489 45.756 1.00 85.88 71 GLN A C 1
ATOM 523 O O . GLN A 1 71 ? -25.178 2.546 46.358 1.00 85.88 71 GLN A O 1
ATOM 528 N N . ALA A 1 72 ? -25.052 4.206 44.829 1.00 84.88 72 ALA A N 1
ATOM 529 C CA . ALA A 1 72 ? -23.689 3.977 44.367 1.00 84.88 72 ALA A CA 1
ATOM 530 C C . ALA A 1 72 ? -22.951 5.315 44.200 1.00 84.88 72 ALA A C 1
ATOM 532 O O . ALA A 1 72 ? -23.578 6.374 44.098 1.00 84.88 72 ALA A O 1
ATOM 533 N N . ASN A 1 73 ? -21.627 5.266 44.186 1.00 84.31 73 ASN A N 1
ATOM 534 C CA . ASN A 1 73 ? -20.749 6.419 44.025 1.00 84.31 73 ASN A CA 1
ATOM 535 C C . ASN A 1 73 ? -20.168 6.480 42.612 1.00 84.31 73 ASN A C 1
ATOM 537 O O . ASN A 1 73 ? -20.108 5.477 41.894 1.00 84.31 73 ASN A O 1
ATOM 541 N N . VAL A 1 74 ? -19.701 7.662 42.213 1.00 85.44 74 VAL A N 1
ATOM 542 C CA . VAL A 1 74 ? -18.908 7.798 40.987 1.00 85.44 74 VAL A CA 1
ATOM 543 C C . VAL A 1 74 ? -17.657 6.925 41.115 1.00 85.44 74 VAL A C 1
ATOM 545 O O . VAL A 1 74 ? -16.947 6.976 42.118 1.00 85.44 74 VAL A O 1
ATOM 548 N N . GLY A 1 75 ? -17.380 6.126 40.086 1.00 84.69 75 GLY A N 1
ATOM 549 C CA . GLY A 1 75 ? -16.280 5.162 40.071 1.00 84.69 75 GLY A CA 1
ATOM 550 C C . GLY A 1 75 ? -16.654 3.743 40.510 1.00 84.69 75 GLY A C 1
ATOM 551 O O . GLY A 1 75 ? -15.834 2.845 40.320 1.00 84.69 75 GLY A O 1
ATOM 552 N N . ASP A 1 76 ? -17.864 3.513 41.031 1.00 88.25 76 ASP A N 1
ATOM 553 C CA . ASP A 1 76 ? -18.341 2.154 41.314 1.00 88.25 76 ASP A CA 1
ATOM 554 C C . ASP A 1 76 ? -18.517 1.354 40.014 1.00 88.25 76 ASP A C 1
ATOM 556 O O . ASP A 1 76 ? -18.948 1.894 38.989 1.00 88.25 76 ASP A O 1
ATOM 560 N N . GLU A 1 77 ? -18.203 0.054 40.066 1.00 90.31 77 GLU A N 1
ATOM 561 C CA . GLU A 1 77 ? -18.413 -0.874 38.950 1.00 90.31 77 GLU A CA 1
ATOM 562 C C . GLU A 1 77 ? -19.902 -0.976 38.587 1.00 90.31 77 GLU A C 1
ATOM 564 O O . GLU A 1 77 ? -20.780 -1.067 39.449 1.00 90.31 77 GLU A O 1
ATOM 569 N N . CYS A 1 78 ? -20.195 -1.006 37.291 1.00 89.88 78 CYS A N 1
ATOM 570 C CA . CYS A 1 78 ? -21.550 -1.098 36.761 1.00 89.88 78 CYS A CA 1
ATOM 571 C C . CYS A 1 78 ? -21.600 -1.954 35.489 1.00 89.88 78 CYS A C 1
ATOM 573 O O . CYS A 1 78 ? -20.576 -2.270 34.885 1.00 89.88 78 CYS A O 1
ATOM 575 N N . GLU A 1 79 ? -22.814 -2.309 35.071 1.00 90.00 79 GLU A N 1
ATOM 576 C CA . GLU A 1 79 ? -23.098 -3.014 33.820 1.00 90.00 79 GLU A CA 1
ATOM 577 C C . GLU A 1 79 ? -24.132 -2.200 33.028 1.00 90.00 79 GLU A C 1
ATOM 579 O O . GLU A 1 79 ? -25.160 -1.788 33.578 1.00 90.00 79 GLU A O 1
ATOM 584 N N . ASP A 1 80 ? -23.856 -1.921 31.753 1.00 85.62 80 ASP A N 1
ATOM 585 C CA . ASP A 1 80 ? -24.791 -1.204 30.884 1.00 85.62 80 ASP A CA 1
ATOM 586 C C . ASP A 1 80 ? -25.961 -2.099 30.415 1.00 85.62 80 ASP A C 1
ATOM 588 O O . ASP A 1 80 ? -26.025 -3.300 30.676 1.00 85.62 80 ASP A O 1
ATOM 592 N N . ALA A 1 81 ? -26.922 -1.528 29.681 1.00 84.69 81 ALA A N 1
ATOM 593 C CA . ALA A 1 81 ? -28.089 -2.273 29.189 1.00 84.69 81 ALA A CA 1
ATOM 594 C C . ALA A 1 81 ? -27.755 -3.405 28.191 1.00 84.69 81 ALA A C 1
ATOM 596 O O . ALA A 1 81 ? -28.619 -4.239 27.907 1.00 84.69 81 ALA A O 1
ATOM 597 N N . ASN A 1 82 ? -26.539 -3.417 27.640 1.00 82.88 82 ASN A N 1
ATOM 598 C CA . ASN A 1 82 ? -26.042 -4.423 26.705 1.00 82.88 82 ASN A CA 1
ATOM 599 C C . ASN A 1 82 ? -25.139 -5.466 27.388 1.00 82.88 82 ASN A C 1
ATOM 601 O O . ASN A 1 82 ? -24.694 -6.397 26.717 1.00 82.88 82 ASN A O 1
ATOM 605 N N . GLY A 1 83 ? -24.896 -5.338 28.694 1.00 83.19 83 GLY A N 1
ATOM 606 C CA . GLY A 1 83 ? -24.054 -6.242 29.470 1.00 83.19 83 GLY A CA 1
ATOM 607 C C . GLY A 1 83 ? -22.568 -5.882 29.493 1.00 83.19 83 GLY A C 1
ATOM 608 O O . GLY A 1 83 ? -21.747 -6.716 29.868 1.00 83.19 83 GLY A O 1
ATOM 609 N N . ASN A 1 84 ? -22.191 -4.677 29.056 1.00 85.62 84 ASN A N 1
ATOM 610 C CA . ASN A 1 84 ? -20.799 -4.234 29.080 1.00 85.62 84 ASN A CA 1
ATOM 611 C C . ASN A 1 84 ? -20.449 -3.685 30.473 1.00 85.62 84 ASN A C 1
ATOM 613 O O . ASN A 1 84 ? -21.191 -2.868 31.020 1.00 85.62 84 ASN A O 1
ATOM 617 N N . LEU A 1 85 ? -19.315 -4.118 31.029 1.00 85.81 85 LEU A N 1
ATOM 618 C CA . LEU A 1 85 ? -18.820 -3.645 32.324 1.00 85.81 85 LEU A CA 1
ATOM 619 C C . LEU A 1 85 ? -18.169 -2.262 32.193 1.00 85.81 85 LEU A C 1
ATOM 621 O O . LEU A 1 85 ? -17.446 -1.999 31.232 1.00 85.81 85 LEU A O 1
ATOM 625 N N . GLY A 1 86 ? -18.397 -1.396 33.175 1.00 88.81 86 GLY A N 1
ATOM 626 C CA . GLY A 1 86 ? -17.851 -0.043 33.221 1.00 88.81 86 GLY A CA 1
ATOM 627 C C . GLY A 1 86 ? -17.822 0.525 34.637 1.00 88.81 86 GLY A C 1
ATOM 628 O O . GLY A 1 86 ? -17.936 -0.215 35.615 1.00 88.81 86 GLY A O 1
ATOM 629 N N . VAL A 1 87 ? -17.692 1.847 34.738 1.00 89.94 87 VAL A N 1
ATOM 630 C CA . VAL A 1 87 ? -17.761 2.595 36.003 1.00 89.94 87 VAL A CA 1
ATOM 631 C C . VAL A 1 87 ? -18.792 3.715 35.934 1.00 89.94 87 VAL A C 1
ATOM 633 O O . VAL A 1 87 ? -19.009 4.305 34.873 1.00 89.94 87 VAL A O 1
ATOM 636 N N . LEU A 1 88 ? -19.432 4.037 37.056 1.00 91.12 88 LEU A N 1
ATOM 637 C CA . LEU A 1 88 ? -20.367 5.160 37.114 1.00 91.12 88 LEU A CA 1
ATOM 638 C C . LEU A 1 88 ? -19.639 6.495 36.922 1.00 91.12 88 LEU A C 1
ATOM 640 O O . LEU A 1 88 ? -18.657 6.781 37.606 1.00 91.12 88 LEU A O 1
ATOM 644 N N . ASN A 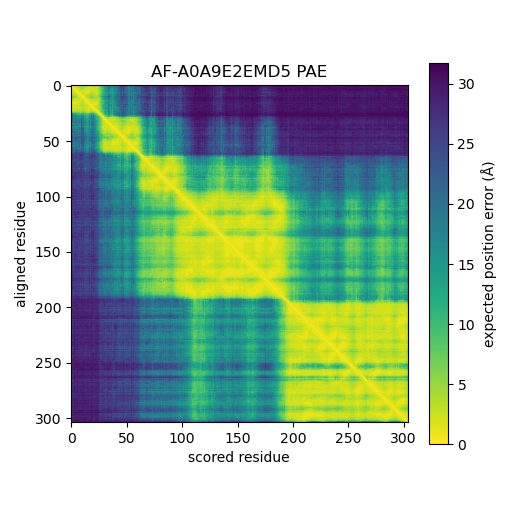1 89 ? -20.136 7.322 36.003 1.00 89.25 89 ASN A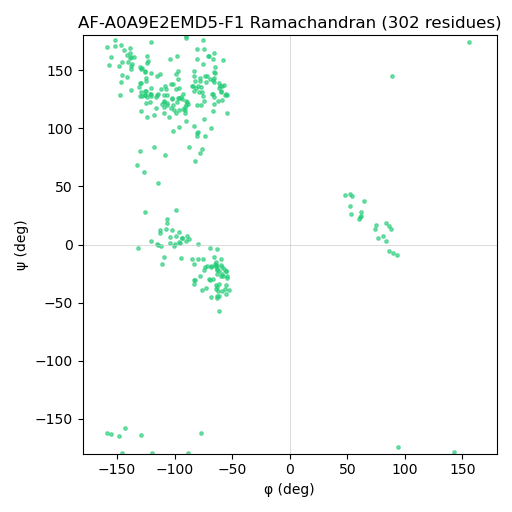 N 1
ATOM 645 C CA . ASN A 1 89 ? -19.654 8.688 35.789 1.00 89.25 89 ASN A CA 1
ATOM 646 C C . ASN A 1 89 ? -20.421 9.714 36.652 1.00 89.25 89 ASN A C 1
ATOM 648 O O . ASN A 1 89 ? -21.378 9.367 37.337 1.00 89.25 89 ASN A O 1
ATOM 652 N N . GLU A 1 90 ? -20.047 10.998 36.582 1.00 89.31 90 GLU A N 1
ATOM 653 C CA . GLU A 1 90 ? -20.703 12.099 37.325 1.00 89.31 90 GLU A CA 1
ATOM 654 C C . GLU A 1 90 ? -22.204 12.271 37.020 1.00 89.31 90 GLU A C 1
ATOM 656 O O . GLU A 1 90 ? -22.931 12.889 37.795 1.00 89.31 90 GLU A O 1
ATOM 661 N N . ASN A 1 91 ? -22.677 11.733 35.891 1.00 91.31 91 ASN A N 1
ATOM 662 C CA . ASN A 1 91 ? -24.091 11.717 35.517 1.00 91.31 91 ASN A CA 1
ATOM 663 C C . ASN A 1 91 ? -24.798 10.419 35.944 1.00 91.31 91 ASN A C 1
ATOM 665 O O . ASN A 1 91 ? -25.959 10.222 35.586 1.00 91.31 91 ASN A O 1
ATOM 669 N N . CYS A 1 92 ? -24.120 9.538 36.682 1.00 88.94 92 CYS A N 1
ATOM 670 C CA . CYS A 1 92 ? -24.620 8.235 37.117 1.00 88.94 92 CYS A CA 1
ATOM 671 C C . CYS A 1 92 ? -24.960 7.276 35.975 1.00 88.94 92 CYS A C 1
ATOM 673 O O . CYS A 1 92 ? -25.810 6.396 36.111 1.00 88.94 92 CYS A O 1
ATOM 675 N N . GLU A 1 93 ? -24.276 7.436 34.845 1.00 90.62 93 GLU A N 1
ATOM 676 C CA . GLU A 1 93 ? -24.338 6.520 33.714 1.00 90.62 93 GLU A CA 1
ATOM 677 C C . GLU A 1 93 ? -23.141 5.572 33.760 1.00 90.62 93 GLU A C 1
ATOM 679 O O . GLU A 1 93 ? -22.042 5.960 34.166 1.00 90.62 93 GLU A O 1
ATOM 684 N N . CYS A 1 94 ? -23.346 4.334 33.311 1.00 89.94 94 CYS A N 1
ATOM 685 C CA . CYS A 1 94 ? -22.265 3.366 33.224 1.00 89.94 94 CYS A CA 1
ATOM 686 C C . CYS A 1 94 ? -21.351 3.685 32.034 1.00 89.94 94 CYS A C 1
ATOM 688 O O . CYS A 1 94 ? -21.744 3.509 30.880 1.00 89.94 94 CYS A O 1
ATOM 690 N N . ALA A 1 95 ? -20.148 4.180 32.313 1.00 89.31 95 ALA A N 1
ATOM 691 C CA . ALA A 1 95 ? -19.133 4.494 31.321 1.00 89.31 95 ALA A CA 1
ATOM 692 C C . ALA A 1 95 ? -18.195 3.297 31.129 1.00 89.31 95 ALA A C 1
ATOM 694 O O . ALA A 1 95 ? -17.485 2.896 32.051 1.00 89.31 95 ALA A O 1
ATOM 695 N N . VAL A 1 96 ? -18.185 2.739 29.919 1.00 86.75 96 VAL A N 1
ATOM 696 C CA . VAL A 1 96 ? -17.249 1.678 29.528 1.00 86.75 96 VAL A CA 1
ATOM 697 C C . VAL A 1 96 ? -15.937 2.307 29.067 1.00 86.75 96 VAL A C 1
ATOM 699 O O . VAL A 1 96 ? -15.947 3.290 28.320 1.00 86.75 96 VAL A O 1
ATOM 702 N N . ASP A 1 97 ? -14.809 1.740 29.496 1.00 85.38 97 ASP A N 1
ATOM 703 C CA . ASP A 1 97 ? -13.493 2.167 29.028 1.00 85.38 97 ASP A CA 1
ATOM 704 C C . ASP A 1 97 ? -13.330 1.835 27.539 1.00 85.38 97 ASP A C 1
ATOM 706 O O . ASP A 1 97 ? -13.337 0.676 27.129 1.00 85.38 97 ASP A O 1
ATOM 710 N N . THR A 1 98 ? -13.210 2.880 26.726 1.00 88.19 98 THR A N 1
ATOM 711 C CA . THR A 1 98 ? -13.043 2.805 25.268 1.00 88.19 98 THR A CA 1
ATOM 712 C C . THR A 1 98 ? -11.665 3.294 24.826 1.00 88.19 98 THR A C 1
ATOM 714 O O . THR A 1 98 ? -11.409 3.418 23.629 1.00 88.19 98 THR A O 1
ATOM 717 N N . SER A 1 99 ? -10.746 3.526 25.771 1.00 88.06 99 SER A N 1
ATOM 718 C CA . SER A 1 99 ? -9.402 4.053 25.500 1.00 88.06 99 SER A CA 1
ATOM 719 C C . SER A 1 99 ? -8.581 3.172 24.554 1.00 88.06 99 SER A C 1
ATOM 721 O O . SER A 1 99 ? -7.737 3.674 23.814 1.00 88.06 99 SER A O 1
ATOM 723 N N . ALA A 1 100 ? -8.875 1.870 24.491 1.00 88.38 100 ALA A N 1
ATOM 724 C CA . ALA A 1 100 ? -8.265 0.959 23.527 1.00 88.38 100 ALA A CA 1
ATOM 725 C C . ALA A 1 100 ? -8.494 1.379 22.060 1.00 88.38 100 ALA A C 1
ATOM 727 O O . ALA A 1 100 ? -7.637 1.100 21.222 1.00 88.38 100 ALA A O 1
ATOM 728 N N . PHE A 1 101 ? -9.578 2.095 21.731 1.00 93.00 101 PHE A N 1
ATOM 729 C CA . PHE A 1 101 ? -9.802 2.600 20.371 1.00 93.00 101 PHE A CA 1
ATOM 730 C C . PHE A 1 101 ? -8.914 3.791 20.001 1.00 93.00 101 PHE A C 1
ATOM 732 O O . PHE A 1 101 ? -8.664 3.999 18.818 1.00 93.00 101 PHE A O 1
ATOM 739 N N . GLU A 1 102 ? -8.372 4.537 20.970 1.00 91.75 102 GLU A N 1
ATOM 740 C CA . GLU A 1 102 ? -7.641 5.789 20.712 1.00 91.75 102 GLU A CA 1
ATOM 741 C C . GLU A 1 102 ? -6.367 5.606 19.872 1.00 91.75 102 GLU A C 1
ATOM 743 O O . GLU A 1 102 ? -5.889 6.558 19.252 1.00 91.75 102 GLU A O 1
ATOM 748 N N . CYS A 1 103 ? -5.803 4.396 19.834 1.00 93.44 103 CYS A N 1
ATOM 749 C CA . CYS A 1 103 ? -4.663 4.099 18.969 1.00 93.44 103 CYS A CA 1
ATOM 750 C C . CYS A 1 103 ? -5.066 3.883 17.500 1.00 93.44 103 CYS A C 1
ATOM 752 O O . CYS A 1 103 ? -4.260 4.099 16.588 1.00 93.44 103 CYS A O 1
ATOM 754 N N . PHE A 1 104 ? -6.298 3.442 17.254 1.00 95.94 104 PHE A N 1
ATOM 755 C CA . PHE A 1 104 ? -6.765 3.073 15.928 1.00 95.94 104 PHE A CA 1
ATOM 756 C C . PHE A 1 104 ? -7.214 4.305 15.139 1.00 95.94 104 PHE A C 1
ATOM 758 O O . PHE A 1 104 ? -7.722 5.291 15.667 1.00 95.94 104 PHE A O 1
ATOM 765 N N . SER A 1 105 ? -6.975 4.268 13.834 1.00 96.69 105 SER A N 1
ATOM 766 C CA . SER A 1 105 ? -7.364 5.322 12.897 1.00 96.69 105 SER A CA 1
ATOM 767 C C . SER A 1 105 ? -7.421 4.751 11.484 1.00 96.69 105 SER A C 1
ATOM 769 O O . SER A 1 105 ? -6.984 3.625 11.251 1.00 96.69 105 SER A O 1
ATOM 771 N N . ASN A 1 106 ? -7.952 5.512 10.527 1.00 97.62 106 ASN A N 1
ATOM 772 C CA . ASN A 1 106 ? -7.885 5.102 9.126 1.00 97.62 106 ASN A CA 1
ATOM 773 C C . ASN A 1 106 ? -6.419 5.002 8.682 1.00 97.62 106 ASN A C 1
ATOM 775 O O . ASN A 1 106 ? -5.626 5.904 8.959 1.00 97.62 106 ASN A O 1
ATOM 779 N N . VAL A 1 107 ? -6.070 3.929 7.975 1.00 96.31 107 VAL A N 1
ATOM 780 C CA . VAL A 1 107 ? -4.685 3.632 7.589 1.00 96.31 107 VAL A CA 1
ATOM 781 C C . VAL A 1 107 ? -4.557 3.446 6.083 1.00 96.31 107 VAL A C 1
ATOM 783 O O . VAL A 1 107 ? -5.427 2.880 5.424 1.00 96.31 107 VAL A O 1
ATOM 786 N N . GLU A 1 108 ? -3.438 3.910 5.538 1.00 97.75 108 GLU A N 1
ATOM 787 C CA . GLU A 1 108 ? -2.991 3.572 4.191 1.00 97.75 108 GLU A CA 1
ATOM 788 C C . GLU A 1 108 ? -1.943 2.462 4.301 1.00 97.75 108 GLU A C 1
ATOM 790 O O . GLU A 1 108 ? -0.870 2.657 4.874 1.00 97.75 108 GLU A O 1
ATOM 795 N N . PHE A 1 109 ? -2.276 1.275 3.800 1.00 97.25 109 PHE A N 1
ATOM 796 C CA . PHE A 1 109 ? -1.396 0.118 3.809 1.00 97.25 109 PHE A CA 1
ATOM 797 C C . PHE A 1 109 ? -0.789 -0.042 2.415 1.00 97.25 109 PHE A C 1
ATOM 799 O O . PHE A 1 109 ? -1.422 -0.571 1.502 1.00 97.25 109 PHE A O 1
ATOM 806 N N . VAL A 1 110 ? 0.435 0.464 2.264 1.00 96.62 110 VAL A N 1
ATOM 807 C CA . VAL A 1 110 ? 1.201 0.422 1.014 1.00 96.62 110 VAL A CA 1
ATOM 808 C C . VAL A 1 110 ? 2.165 -0.755 1.040 1.00 96.62 110 VAL A C 1
ATOM 810 O O . VAL A 1 110 ? 2.984 -0.854 1.957 1.00 96.62 110 VAL A O 1
ATOM 813 N N . ILE A 1 111 ? 2.107 -1.615 0.026 1.00 95.50 111 ILE A N 1
ATOM 814 C CA . ILE A 1 111 ? 3.123 -2.647 -0.206 1.00 95.50 111 ILE A CA 1
ATOM 815 C C . ILE A 1 111 ? 3.518 -2.708 -1.679 1.00 95.50 111 ILE A C 1
ATOM 817 O O . ILE A 1 111 ? 2.803 -2.244 -2.569 1.00 95.50 111 ILE A O 1
ATOM 821 N N . CYS A 1 112 ? 4.678 -3.308 -1.919 1.00 94.25 112 CYS A N 1
ATOM 822 C CA . CYS A 1 112 ? 5.160 -3.576 -3.260 1.00 94.25 112 CYS A CA 1
ATOM 823 C C . CYS A 1 112 ? 4.276 -4.599 -3.974 1.00 94.25 112 CYS A C 1
ATOM 825 O O . CYS A 1 112 ? 3.857 -5.591 -3.370 1.00 94.25 112 CYS A O 1
ATOM 827 N N . ASP A 1 113 ? 4.064 -4.376 -5.268 1.00 93.00 113 ASP A N 1
ATOM 828 C CA . ASP A 1 113 ? 3.502 -5.377 -6.167 1.00 93.00 113 ASP A CA 1
ATOM 829 C C . ASP A 1 113 ? 4.363 -6.648 -6.179 1.00 93.00 113 ASP A C 1
ATOM 831 O O . ASP A 1 113 ? 5.546 -6.626 -5.803 1.00 93.00 113 ASP A O 1
ATOM 835 N N . ASP A 1 114 ? 3.769 -7.765 -6.590 1.00 87.88 114 ASP A N 1
ATOM 836 C CA . ASP A 1 114 ? 4.497 -9.021 -6.703 1.00 87.88 114 ASP A CA 1
ATOM 837 C C . ASP A 1 114 ? 5.378 -9.059 -7.974 1.00 87.88 114 ASP A C 1
ATOM 839 O O . ASP A 1 114 ? 5.743 -8.034 -8.553 1.00 87.88 114 ASP A O 1
ATOM 843 N N . ASN A 1 115 ? 5.807 -10.245 -8.412 1.00 79.25 115 ASN A N 1
ATOM 844 C CA . ASN A 1 115 ? 6.606 -10.356 -9.642 1.00 79.25 115 ASN A CA 1
ATOM 845 C C . ASN A 1 115 ? 5.801 -10.047 -10.925 1.00 79.25 115 ASN A C 1
ATOM 847 O O . ASN A 1 115 ? 6.361 -10.074 -12.023 1.00 79.25 115 ASN A O 1
ATOM 851 N N . THR A 1 116 ? 4.506 -9.782 -10.794 1.00 81.62 116 THR A N 1
ATOM 852 C CA . THR A 1 116 ? 3.542 -9.450 -11.833 1.00 81.62 116 THR A CA 1
ATOM 853 C C . THR A 1 116 ? 3.049 -8.036 -11.574 1.00 81.62 116 THR A C 1
ATOM 855 O O . THR A 1 116 ? 2.429 -7.768 -10.562 1.00 81.62 116 THR A O 1
ATOM 858 N N . THR A 1 117 ? 3.303 -7.109 -12.497 1.00 84.19 117 THR A N 1
ATOM 859 C CA . THR A 1 117 ? 2.821 -5.728 -12.350 1.00 84.19 117 THR A CA 1
ATOM 860 C C . THR A 1 117 ? 1.367 -5.611 -12.810 1.00 84.19 117 THR A C 1
ATOM 862 O O . THR A 1 117 ? 1.092 -5.082 -13.890 1.00 84.19 117 THR A O 1
ATOM 865 N N . ASP A 1 118 ? 0.434 -6.151 -12.033 1.00 87.38 118 ASP A N 1
ATOM 866 C CA . ASP A 1 118 ? -1.008 -6.049 -12.287 1.00 87.38 118 ASP A CA 1
ATOM 867 C C . ASP A 1 118 ? -1.763 -5.251 -11.210 1.00 87.38 118 ASP A C 1
ATOM 869 O O . ASP A 1 118 ? -2.968 -5.009 -11.345 1.00 87.38 118 ASP A O 1
ATOM 873 N N . GLY A 1 119 ? -1.046 -4.750 -10.198 1.00 91.50 119 GLY A N 1
ATOM 874 C CA . GLY A 1 119 ? -1.607 -4.008 -9.079 1.00 91.50 119 GLY A CA 1
ATOM 875 C C . GLY A 1 119 ? -2.357 -4.892 -8.087 1.00 91.50 119 GLY A C 1
ATOM 876 O O . GLY A 1 119 ? -3.111 -4.352 -7.274 1.00 91.50 119 GLY A O 1
ATOM 877 N N . LEU A 1 120 ? -2.208 -6.215 -8.153 1.00 95.62 120 LEU A N 1
ATOM 878 C CA . LEU A 1 120 ? -2.793 -7.164 -7.219 1.00 95.62 120 LEU A CA 1
ATOM 879 C C . LEU A 1 120 ? -1.680 -7.895 -6.470 1.00 95.62 120 LEU A C 1
ATOM 881 O O . LEU A 1 120 ? -0.805 -8.511 -7.060 1.00 95.62 120 LEU A O 1
ATOM 885 N N . THR A 1 121 ? -1.740 -7.882 -5.146 1.00 96.75 121 THR A N 1
ATOM 886 C CA . THR A 1 121 ? -0.757 -8.585 -4.316 1.00 96.75 121 THR A CA 1
ATOM 887 C C . THR A 1 121 ? -1.373 -9.002 -2.984 1.00 96.75 121 THR A C 1
ATOM 889 O O . THR A 1 121 ? -2.513 -8.661 -2.654 1.00 96.75 121 THR A O 1
ATOM 892 N N . GLU A 1 122 ? -0.633 -9.809 -2.235 1.00 97.38 122 GLU A N 1
ATOM 893 C CA . GLU A 1 122 ? -1.049 -10.391 -0.969 1.00 97.38 122 GLU A CA 1
ATOM 894 C C . GLU A 1 122 ? -0.716 -9.458 0.211 1.00 97.38 122 GLU A C 1
ATOM 896 O O . GLU A 1 122 ? 0.443 -9.142 0.471 1.00 97.38 122 GLU A O 1
ATOM 901 N N . PHE A 1 123 ? -1.741 -9.050 0.961 1.00 98.19 123 PHE A N 1
ATOM 902 C CA . PHE A 1 123 ? -1.636 -8.240 2.173 1.00 98.19 123 PHE A CA 1
ATOM 903 C C . PHE A 1 123 ? -1.807 -9.110 3.423 1.00 98.19 123 PHE A C 1
ATOM 905 O O . PHE A 1 123 ? -2.841 -9.761 3.594 1.00 98.19 123 PHE A O 1
ATOM 912 N N . ASP A 1 124 ? -0.850 -9.067 4.354 1.00 97.94 124 ASP A N 1
ATOM 913 C CA . ASP A 1 124 ? -1.079 -9.569 5.714 1.00 97.94 124 ASP A CA 1
ATOM 914 C C . ASP A 1 124 ? -1.825 -8.508 6.529 1.00 97.94 124 ASP A C 1
ATOM 916 O O . ASP A 1 124 ? -1.229 -7.584 7.086 1.00 97.94 124 ASP A O 1
ATOM 920 N N . LEU A 1 125 ? -3.150 -8.639 6.595 1.00 97.56 125 LEU A N 1
ATOM 921 C CA . LEU A 1 125 ? -4.030 -7.672 7.252 1.00 97.56 125 LEU A CA 1
ATOM 922 C C . LEU A 1 125 ? -3.740 -7.529 8.754 1.00 97.56 125 LEU A C 1
ATOM 924 O O . LEU A 1 125 ? -3.994 -6.469 9.322 1.00 97.56 125 LEU A O 1
ATOM 928 N N . ASN A 1 126 ? -3.128 -8.534 9.394 1.00 95.19 126 ASN A N 1
ATOM 929 C CA . ASN A 1 126 ? -2.738 -8.449 10.807 1.00 95.19 126 ASN A CA 1
ATOM 930 C C . ASN A 1 126 ? -1.673 -7.366 11.057 1.00 95.19 126 ASN A C 1
ATOM 932 O O . ASN A 1 126 ? -1.481 -6.931 12.192 1.00 95.19 126 ASN A O 1
ATOM 936 N N . LEU A 1 127 ? -0.995 -6.911 9.999 1.00 96.25 127 LEU A N 1
ATOM 937 C CA . LEU A 1 127 ? 0.015 -5.858 10.042 1.00 96.25 127 LEU A CA 1
ATOM 938 C C . LEU A 1 127 ? -0.548 -4.461 9.741 1.00 96.25 127 LEU A C 1
ATOM 940 O O . LEU A 1 127 ? 0.234 -3.518 9.670 1.00 96.25 127 LEU A O 1
ATOM 944 N N . ALA A 1 128 ? -1.869 -4.299 9.592 1.00 95.75 128 ALA A N 1
ATOM 945 C CA . ALA A 1 128 ? -2.487 -2.994 9.329 1.00 95.75 128 ALA A CA 1
ATOM 946 C C . ALA A 1 128 ? -2.349 -2.011 10.512 1.00 95.75 128 ALA A C 1
ATOM 948 O O . ALA A 1 128 ? -2.242 -0.805 10.301 1.00 95.75 128 ALA A O 1
ATOM 949 N N . PHE A 1 129 ? -2.293 -2.519 11.751 1.00 96.19 129 PHE A N 1
ATOM 950 C CA . PHE A 1 129 ? -2.166 -1.721 12.982 1.00 96.19 129 PHE A CA 1
ATOM 951 C C . PHE A 1 129 ? -0.979 -2.185 13.843 1.00 96.19 129 PHE A C 1
ATOM 953 O O . PHE A 1 129 ? -1.165 -2.632 14.977 1.00 96.19 129 PHE A O 1
ATOM 960 N N . PRO A 1 130 ? 0.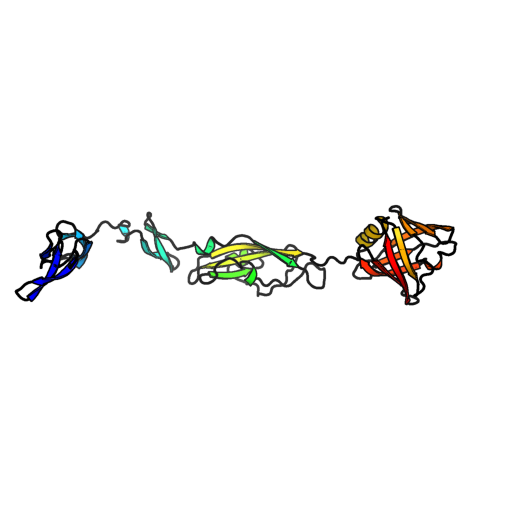265 -2.100 13.338 1.00 93.62 130 PRO A N 1
ATOM 961 C CA . PRO A 1 130 ? 1.419 -2.718 13.992 1.00 93.62 130 PRO A CA 1
ATOM 962 C C . PRO A 1 130 ? 1.839 -1.990 15.277 1.00 93.62 130 PRO A C 1
ATOM 964 O O . PRO A 1 130 ? 2.567 -2.546 16.094 1.00 93.62 130 PRO A O 1
ATOM 967 N N . ASN A 1 131 ? 1.398 -0.740 15.447 1.00 92.56 131 ASN A N 1
ATOM 968 C CA . ASN A 1 131 ? 1.761 0.117 16.574 1.00 92.56 131 ASN A CA 1
ATOM 969 C C . ASN A 1 131 ? 0.688 0.163 17.672 1.00 92.56 131 ASN A C 1
ATOM 971 O O . ASN A 1 131 ? 0.886 0.869 18.659 1.00 92.56 131 ASN A O 1
ATOM 975 N N . CYS A 1 132 ? -0.428 -0.554 17.503 1.00 93.62 132 CYS A N 1
ATOM 976 C CA . CYS A 1 132 ? -1.517 -0.557 18.471 1.00 93.62 132 CYS A CA 1
ATOM 977 C C . CYS A 1 132 ? -1.525 -1.826 19.319 1.00 93.62 132 CYS A C 1
ATOM 979 O O . CYS A 1 132 ? -1.325 -2.912 18.772 1.00 93.62 132 CYS A O 1
ATOM 981 N N . PRO A 1 133 ? -1.760 -1.712 20.640 1.00 91.25 133 PRO A N 1
ATOM 982 C CA . PRO A 1 133 ? -2.019 -2.870 21.485 1.00 91.25 133 PRO A CA 1
ATOM 983 C C . PRO A 1 133 ? -3.219 -3.663 20.958 1.00 91.25 133 PRO A C 1
ATOM 985 O O . PRO A 1 133 ? -4.228 -3.075 20.575 1.00 91.25 133 PRO A O 1
ATOM 988 N N . GLN A 1 134 ? -3.105 -4.992 20.940 1.00 89.38 134 GLN A N 1
ATOM 989 C CA . GLN A 1 134 ? -4.164 -5.891 20.458 1.00 89.38 134 GLN A CA 1
ATOM 990 C C . GLN A 1 134 ? -4.649 -6.878 21.532 1.00 89.38 134 GLN A C 1
ATOM 992 O O . GLN A 1 134 ? -5.487 -7.721 21.244 1.00 89.38 134 GLN A O 1
ATOM 997 N N . ASP A 1 135 ? -4.133 -6.788 22.763 1.00 89.69 135 ASP A N 1
ATOM 998 C CA . ASP A 1 135 ? -4.455 -7.748 23.830 1.00 89.69 135 ASP A CA 1
ATOM 999 C C . ASP A 1 135 ? -5.911 -7.619 24.321 1.00 89.69 135 ASP A C 1
ATOM 1001 O O . ASP A 1 135 ? -6.527 -8.619 24.686 1.00 89.69 135 ASP A O 1
ATOM 1005 N N . ASP A 1 136 ? -6.470 -6.406 24.264 1.00 89.94 136 ASP A N 1
ATOM 1006 C CA . ASP A 1 136 ? -7.820 -6.080 24.745 1.00 89.94 136 ASP A CA 1
ATOM 1007 C C . ASP A 1 136 ? -8.824 -5.836 23.606 1.00 89.94 136 ASP A C 1
ATOM 1009 O O . ASP A 1 136 ? -9.919 -5.313 23.829 1.00 89.94 136 ASP A O 1
ATOM 1013 N N . VAL A 1 137 ? -8.475 -6.208 22.368 1.00 94.88 137 VAL A N 1
ATOM 1014 C CA . VAL A 1 137 ? -9.359 -6.050 21.208 1.00 94.88 137 VAL A CA 1
ATOM 1015 C C . VAL A 1 137 ? -9.349 -7.257 20.278 1.00 94.88 137 VAL A C 1
ATOM 1017 O O . VAL A 1 137 ? -8.349 -7.946 20.112 1.00 94.88 137 VAL A O 1
ATOM 1020 N N . GLU A 1 138 ? -10.467 -7.473 19.594 1.00 94.88 138 GLU A N 1
ATOM 1021 C CA . GLU A 1 138 ? -10.569 -8.398 18.468 1.00 94.88 138 GLU A CA 1
ATOM 1022 C C . GLU A 1 138 ? -10.731 -7.608 17.166 1.00 94.88 138 GLU A C 1
ATOM 1024 O O . GLU A 1 138 ? -11.671 -6.823 17.014 1.00 94.88 138 GLU A O 1
ATOM 1029 N N . ILE A 1 139 ? -9.821 -7.819 16.211 1.00 96.81 139 ILE A N 1
ATOM 1030 C CA . ILE A 1 139 ? -9.822 -7.128 14.915 1.00 96.81 139 ILE A CA 1
ATOM 1031 C C . ILE A 1 139 ? -10.284 -8.095 13.824 1.00 96.81 139 ILE A C 1
ATOM 1033 O O . ILE A 1 139 ? -9.746 -9.191 13.669 1.00 96.81 139 ILE A O 1
ATOM 1037 N N . THR A 1 140 ? -11.265 -7.675 13.029 1.00 97.94 140 THR A N 1
ATOM 1038 C CA . THR A 1 140 ? -11.705 -8.383 11.816 1.00 97.94 140 THR A CA 1
ATOM 1039 C C . THR A 1 140 ? -11.745 -7.423 10.636 1.00 97.94 140 THR A C 1
ATOM 1041 O O . THR A 1 140 ? -11.978 -6.231 10.815 1.00 97.94 140 THR A O 1
ATOM 1044 N N . PHE A 1 141 ? -11.529 -7.925 9.424 1.00 98.56 141 PHE A N 1
ATOM 1045 C CA . PHE A 1 141 ? -11.493 -7.106 8.212 1.00 98.56 141 PHE A CA 1
ATOM 1046 C C . PHE A 1 141 ? -12.633 -7.484 7.276 1.00 98.56 141 PHE A C 1
ATOM 1048 O O . PHE A 1 141 ? -12.987 -8.654 7.192 1.00 98.56 141 PHE A O 1
ATOM 1055 N N . HIS A 1 142 ? -13.190 -6.511 6.562 1.00 98.69 142 HIS A N 1
ATOM 1056 C CA . HIS A 1 142 ? -14.414 -6.672 5.775 1.00 98.69 142 HIS A CA 1
ATOM 1057 C C . HIS A 1 142 ? -14.320 -5.909 4.457 1.00 98.69 142 HIS A C 1
ATOM 1059 O O . HIS A 1 142 ? -13.766 -4.811 4.405 1.00 98.69 142 HIS A O 1
ATOM 1065 N N . ALA A 1 143 ? -14.893 -6.457 3.385 1.00 98.06 143 ALA A N 1
ATOM 1066 C CA . ALA A 1 143 ? -14.870 -5.811 2.069 1.00 98.06 143 ALA A CA 1
ATOM 1067 C C . ALA A 1 143 ? -15.806 -4.591 1.968 1.00 98.06 143 ALA A C 1
ATOM 1069 O O . ALA A 1 143 ? -15.638 -3.767 1.069 1.00 98.06 143 ALA A O 1
ATOM 1070 N N . SER A 1 144 ? -16.797 -4.471 2.860 1.00 98.31 144 SER A N 1
ATOM 1071 C CA . SER A 1 144 ? -17.755 -3.365 2.870 1.00 98.31 144 SER A CA 1
ATOM 1072 C C . SER A 1 144 ? -18.033 -2.850 4.283 1.00 98.31 144 SER A C 1
ATOM 1074 O O . SER A 1 144 ? -17.945 -3.597 5.258 1.00 98.31 144 SER A O 1
ATOM 1076 N N . LEU A 1 145 ? -18.416 -1.572 4.383 1.00 98.38 145 LEU A N 1
ATOM 1077 C CA . LEU A 1 145 ? -18.797 -0.951 5.654 1.00 98.38 145 LEU A CA 1
ATOM 1078 C C . LEU A 1 145 ? -19.982 -1.682 6.301 1.00 98.38 145 LEU A C 1
ATOM 1080 O O . LEU A 1 145 ? -19.974 -1.921 7.501 1.00 98.38 145 LEU A O 1
ATOM 1084 N N . SER A 1 146 ? -20.966 -2.094 5.497 1.00 98.50 146 SER A N 1
ATOM 1085 C CA . SER A 1 146 ? -22.148 -2.805 5.997 1.00 98.50 146 SER A CA 1
ATOM 1086 C C . SER A 1 146 ? -21.793 -4.153 6.626 1.00 98.50 146 SER A C 1
ATOM 1088 O O . SER A 1 146 ? -22.430 -4.547 7.600 1.00 98.50 146 SER A O 1
ATOM 1090 N N . ASP A 1 147 ? -20.814 -4.867 6.068 1.00 98.44 147 ASP A N 1
ATOM 1091 C CA . ASP A 1 147 ? -20.366 -6.156 6.602 1.00 98.44 147 ASP A CA 1
ATOM 1092 C C . ASP A 1 147 ? -19.567 -5.958 7.899 1.00 98.44 147 ASP A C 1
ATOM 1094 O O . ASP A 1 147 ? -19.776 -6.694 8.863 1.00 98.44 147 ASP A O 1
ATOM 1098 N N . ALA A 1 148 ? -18.752 -4.896 7.974 1.00 98.31 148 ALA A N 1
ATOM 1099 C CA . ALA A 1 148 ? -18.047 -4.500 9.194 1.00 98.31 148 ALA A CA 1
ATOM 1100 C C . ALA A 1 148 ? -19.000 -4.094 10.329 1.00 98.31 148 ALA A C 1
ATOM 1102 O O . ALA A 1 148 ? -18.839 -4.552 11.458 1.00 98.31 148 ALA A O 1
ATOM 1103 N N . GLU A 1 149 ? -20.021 -3.281 10.048 1.00 97.62 149 GLU A N 1
ATOM 1104 C CA . GLU A 1 149 ? -21.042 -2.889 11.034 1.00 97.62 149 GLU A CA 1
ATOM 1105 C C . GLU A 1 149 ? -21.865 -4.097 11.515 1.00 97.62 149 GLU A C 1
ATOM 1107 O O . GLU A 1 149 ? -22.245 -4.178 12.685 1.00 97.62 149 GLU A O 1
ATOM 1112 N N . ALA A 1 150 ? -22.117 -5.065 10.628 1.00 97.56 150 ALA A N 1
ATOM 1113 C CA . ALA A 1 150 ? -22.834 -6.295 10.954 1.00 97.56 150 ALA A CA 1
ATOM 1114 C C . ALA A 1 150 ? -21.945 -7.387 11.582 1.00 97.56 150 ALA A C 1
ATOM 1116 O O . ALA A 1 150 ? -22.475 -8.331 12.171 1.00 97.56 150 ALA A O 1
ATOM 1117 N N . GLY A 1 151 ? -20.617 -7.284 11.467 1.00 97.12 151 GLY A N 1
ATOM 1118 C CA . GLY A 1 151 ? -19.667 -8.303 11.914 1.00 97.12 151 GLY A CA 1
ATOM 1119 C C . GLY A 1 151 ? -19.788 -9.631 11.155 1.00 97.12 151 GLY A C 1
ATOM 1120 O O . GLY A 1 151 ? -19.677 -10.694 11.766 1.00 97.12 151 GLY A O 1
ATOM 1121 N N . VAL A 1 152 ? -20.048 -9.592 9.846 1.00 98.00 152 VAL A N 1
ATOM 1122 C CA . VAL A 1 152 ? -20.268 -10.777 8.987 1.00 98.00 152 VAL A CA 1
ATOM 1123 C C . VAL A 1 152 ? -19.297 -10.794 7.806 1.00 98.00 152 VAL A C 1
ATOM 1125 O O . VAL A 1 152 ? -18.731 -9.767 7.484 1.00 98.00 152 VAL A O 1
ATOM 1128 N N . GLU A 1 153 ? -19.107 -11.942 7.145 1.00 97.50 153 GLU A N 1
ATOM 1129 C CA . GLU A 1 153 ? -18.263 -12.058 5.932 1.00 97.50 153 GLU A CA 1
ATOM 1130 C C . GLU A 1 153 ? -16.818 -11.533 6.097 1.00 97.50 153 GLU A C 1
ATOM 1132 O O . GLU A 1 153 ? -16.253 -10.900 5.203 1.00 97.50 153 GLU A O 1
ATOM 1137 N N . ALA A 1 154 ? -16.200 -11.834 7.245 1.00 98.19 154 ALA A N 1
ATOM 1138 C CA . ALA A 1 154 ? -14.823 -11.441 7.519 1.00 98.19 154 ALA A CA 1
ATOM 1139 C C . ALA A 1 154 ? -13.837 -12.005 6.475 1.00 98.19 154 ALA A C 1
ATOM 1141 O O . ALA A 1 154 ? -13.881 -13.183 6.103 1.00 98.19 154 ALA A O 1
ATOM 1142 N N . LEU A 1 155 ? -12.909 -11.157 6.039 1.00 98.50 155 LEU A N 1
ATOM 1143 C CA . LEU A 1 155 ? -11.801 -11.495 5.158 1.00 98.50 155 LEU A CA 1
ATOM 1144 C C . LEU A 1 155 ? -10.749 -12.306 5.921 1.00 98.50 155 LEU A C 1
ATOM 1146 O O . LEU A 1 155 ? -10.422 -12.012 7.071 1.00 98.50 155 LEU A O 1
ATOM 1150 N N . ASN A 1 156 ? -10.185 -13.314 5.258 1.00 97.56 156 ASN A N 1
ATOM 1151 C CA . ASN A 1 156 ? -9.063 -14.072 5.804 1.00 97.56 156 ASN A CA 1
ATOM 1152 C C . ASN A 1 156 ? -7.753 -13.323 5.542 1.00 97.56 156 ASN A C 1
ATOM 1154 O O . ASN A 1 156 ? -7.578 -12.785 4.453 1.00 97.56 156 ASN A O 1
ATOM 1158 N N . SER A 1 157 ? -6.838 -13.340 6.515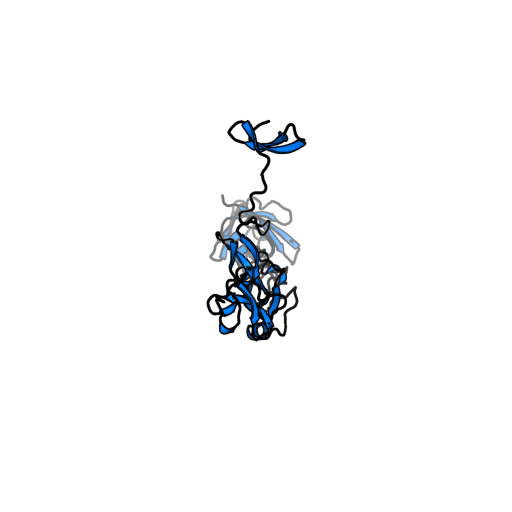 1.00 96.38 157 SER A N 1
ATOM 1159 C CA . SER A 1 157 ? -5.449 -12.928 6.305 1.00 96.38 157 SER A CA 1
ATOM 1160 C C . SER A 1 157 ? -4.581 -14.165 6.023 1.00 96.38 157 SER A C 1
ATOM 1162 O O . SER A 1 157 ? -4.710 -15.163 6.743 1.00 96.38 157 SER A O 1
ATOM 1164 N N . PRO A 1 158 ? -3.695 -14.129 5.018 1.00 97.50 158 PRO A N 1
ATOM 1165 C CA . PRO A 1 158 ? -3.465 -13.003 4.116 1.00 97.50 158 PRO A CA 1
ATOM 1166 C C . PRO A 1 158 ? -4.570 -12.837 3.050 1.00 97.50 158 PRO A C 1
ATOM 1168 O O . PRO A 1 158 ? -5.273 -13.793 2.714 1.00 97.50 158 PRO A O 1
ATOM 1171 N N . TYR A 1 159 ? -4.728 -11.615 2.530 1.00 98.12 159 TYR A N 1
ATOM 1172 C CA . TYR A 1 159 ? -5.791 -11.209 1.601 1.00 98.12 159 TYR A CA 1
ATOM 1173 C C . TYR A 1 159 ? -5.221 -10.603 0.314 1.00 98.12 159 TYR A C 1
ATOM 1175 O O . TYR A 1 159 ? -4.390 -9.703 0.372 1.00 98.12 159 TYR A O 1
ATOM 1183 N N . VAL A 1 160 ? -5.712 -11.044 -0.847 1.00 98.06 160 VAL A N 1
ATOM 1184 C CA . VAL A 1 160 ? -5.363 -10.451 -2.149 1.00 98.06 160 VAL A CA 1
ATOM 1185 C C . VAL A 1 160 ? -6.406 -9.407 -2.529 1.00 98.06 160 VAL A C 1
ATOM 1187 O O . VAL A 1 160 ? -7.605 -9.703 -2.538 1.00 98.06 160 VAL A O 1
ATOM 1190 N N . ASN A 1 161 ? -5.963 -8.194 -2.853 1.00 97.88 161 ASN A N 1
ATOM 1191 C CA . ASN A 1 161 ? -6.860 -7.120 -3.272 1.00 97.88 161 ASN A CA 1
ATOM 1192 C C . ASN A 1 161 ? -7.539 -7.420 -4.625 1.00 97.88 161 ASN A C 1
ATOM 1194 O O . ASN A 1 161 ? -7.085 -8.239 -5.417 1.00 97.88 161 ASN A O 1
ATOM 1198 N N . THR A 1 162 ? -8.658 -6.748 -4.903 1.00 97.56 162 THR A N 1
ATOM 1199 C CA . THR A 1 162 ? -9.434 -6.896 -6.154 1.00 97.56 162 THR A CA 1
ATOM 1200 C C . THR A 1 162 ? -9.334 -5.683 -7.078 1.00 97.56 162 THR A C 1
ATOM 1202 O O . THR A 1 162 ? -9.811 -5.719 -8.213 1.00 97.56 162 THR A O 1
ATOM 1205 N N . SER A 1 163 ? -8.777 -4.582 -6.578 1.00 97.19 163 SER A N 1
ATOM 1206 C CA . SER A 1 163 ? -8.510 -3.346 -7.313 1.00 97.19 163 SER A CA 1
ATOM 1207 C C . SER A 1 163 ? -7.374 -2.583 -6.641 1.00 97.19 163 SER A C 1
ATOM 1209 O O . SER A 1 163 ? -7.093 -2.804 -5.465 1.00 97.19 163 SER A O 1
ATOM 1211 N N . ASN A 1 164 ? -6.752 -1.656 -7.364 1.00 95.75 164 ASN A N 1
ATOM 1212 C CA . ASN A 1 164 ? -5.726 -0.777 -6.817 1.00 95.75 164 ASN A CA 1
ATOM 1213 C C . ASN A 1 164 ? -6.050 0.688 -7.165 1.00 95.75 164 ASN A C 1
ATOM 1215 O O . ASN A 1 164 ? -6.070 1.021 -8.355 1.00 95.75 164 ASN A O 1
ATOM 1219 N N . PRO A 1 165 ? -6.340 1.560 -6.178 1.00 97.12 165 PRO A N 1
ATOM 1220 C CA . PRO A 1 165 ? -6.474 1.267 -4.744 1.00 97.12 165 PRO A CA 1
ATOM 1221 C C . PRO A 1 165 ? -7.736 0.445 -4.404 1.00 97.12 165 PRO A C 1
ATOM 1223 O O . PRO A 1 165 ? -8.699 0.397 -5.180 1.00 97.12 165 PRO A O 1
ATOM 1226 N N . GLN A 1 166 ? -7.754 -0.179 -3.223 1.00 98.31 166 GLN A N 1
ATOM 1227 C CA . GLN A 1 166 ? -8.947 -0.798 -2.632 1.00 98.31 166 GLN A CA 1
ATOM 1228 C C . GLN A 1 166 ? -9.146 -0.321 -1.191 1.00 98.31 166 GLN A C 1
ATOM 1230 O O . GLN A 1 166 ? -8.236 -0.409 -0.380 1.00 98.31 166 GLN A O 1
ATOM 1235 N N . THR A 1 167 ? -10.359 0.109 -0.845 1.00 98.56 167 THR A N 1
ATOM 1236 C CA . THR A 1 167 ? -10.743 0.338 0.555 1.00 98.56 167 THR A CA 1
ATOM 1237 C C . THR A 1 167 ? -11.399 -0.919 1.118 1.00 98.56 167 THR A C 1
ATOM 1239 O O . THR A 1 167 ? -12.333 -1.448 0.513 1.00 98.56 167 THR A O 1
ATOM 1242 N N . ILE A 1 168 ? -10.924 -1.372 2.274 1.00 98.69 168 ILE A N 1
ATOM 1243 C CA . ILE A 1 168 ? -11.584 -2.358 3.138 1.00 98.69 168 ILE A CA 1
ATOM 1244 C C . ILE A 1 168 ? -11.841 -1.725 4.514 1.00 98.69 168 ILE A C 1
ATOM 1246 O O . ILE A 1 168 ? -11.405 -0.604 4.782 1.00 98.69 168 ILE A O 1
ATOM 1250 N N . TYR A 1 169 ? -12.541 -2.437 5.392 1.00 98.81 169 TYR A N 1
ATOM 1251 C CA . TYR A 1 169 ? -12.977 -1.922 6.688 1.00 98.81 169 TYR A CA 1
ATOM 1252 C C . TYR A 1 169 ? -12.499 -2.831 7.816 1.00 98.81 169 TYR A C 1
ATOM 1254 O O . TYR A 1 169 ? -12.817 -4.021 7.832 1.00 98.81 169 TYR A O 1
ATOM 1262 N N . ALA A 1 170 ? -11.741 -2.279 8.757 1.00 98.50 170 ALA A N 1
ATOM 1263 C CA . ALA A 1 170 ? -11.347 -2.964 9.979 1.00 98.50 170 ALA A CA 1
ATOM 1264 C C . ALA A 1 170 ? -12.395 -2.707 11.064 1.00 98.50 170 ALA A C 1
ATOM 1266 O O . ALA A 1 170 ? -12.632 -1.562 11.436 1.00 98.50 170 ALA A O 1
ATOM 1267 N N . ARG A 1 171 ? -13.009 -3.770 11.576 1.00 98.25 171 ARG A N 1
ATOM 1268 C CA . ARG A 1 171 ? -13.882 -3.747 12.749 1.00 98.25 171 ARG A CA 1
ATOM 1269 C C . ARG A 1 171 ? -13.056 -4.140 13.969 1.00 98.25 171 ARG A C 1
ATOM 1271 O O . ARG A 1 171 ? -12.597 -5.281 14.039 1.00 98.25 171 ARG A O 1
ATOM 1278 N N . VAL A 1 172 ? -12.904 -3.215 14.911 1.00 97.81 172 VAL A N 1
ATOM 1279 C CA . VAL A 1 172 ? -12.176 -3.405 16.174 1.00 97.81 172 VAL A CA 1
ATOM 1280 C C . VAL A 1 172 ? -13.200 -3.510 17.296 1.00 97.81 172 VAL A C 1
ATOM 1282 O O . VAL A 1 172 ? -13.990 -2.592 17.484 1.00 97.81 172 VAL A O 1
ATOM 1285 N N . VAL A 1 173 ? -13.219 -4.628 18.015 1.00 96.25 173 VAL A N 1
ATOM 1286 C CA . VAL A 1 173 ? -14.170 -4.911 19.104 1.00 96.25 173 VAL A CA 1
ATOM 1287 C C . VAL A 1 173 ? -13.416 -4.941 20.423 1.00 96.25 173 VAL A C 1
ATOM 1289 O O . VAL A 1 173 ? -12.388 -5.607 20.487 1.00 96.25 173 VAL A O 1
ATOM 1292 N N . LEU A 1 174 ? -13.918 -4.294 21.478 1.00 93.50 174 LEU A N 1
ATOM 1293 C CA . LEU A 1 174 ? -13.332 -4.454 22.817 1.00 93.50 174 LEU A CA 1
ATOM 1294 C C . LEU A 1 174 ? -13.574 -5.878 23.325 1.00 93.50 174 LEU A C 1
ATOM 1296 O O . LEU A 1 174 ? -14.713 -6.364 23.311 1.00 93.50 174 LEU A O 1
ATOM 1300 N N . ALA A 1 175 ? -12.514 -6.537 23.788 1.00 89.38 175 ALA A N 1
ATOM 1301 C CA . ALA A 1 175 ? -12.550 -7.926 24.223 1.00 89.38 175 ALA A CA 1
ATOM 1302 C C . ALA A 1 175 ? -13.624 -8.155 25.302 1.00 89.38 175 ALA A C 1
ATOM 1304 O O . ALA A 1 175 ? -13.706 -7.440 26.297 1.00 89.38 175 ALA A O 1
ATOM 1305 N N . GLY A 1 176 ? -14.470 -9.169 25.097 1.00 84.50 176 GLY A N 1
ATOM 1306 C CA . GLY A 1 176 ? -15.543 -9.513 26.037 1.00 84.50 176 GLY A CA 1
ATOM 1307 C C . GLY A 1 176 ? -16.774 -8.598 26.003 1.00 84.50 176 GLY A C 1
ATOM 1308 O O . GLY A 1 176 ? -17.676 -8.799 26.812 1.00 84.50 176 GLY A O 1
ATOM 1309 N N . THR A 1 177 ? -16.852 -7.642 25.072 1.00 87.88 177 THR A N 1
ATOM 1310 C CA . THR A 1 177 ? -17.983 -6.706 24.938 1.00 87.88 177 THR A CA 1
ATOM 1311 C C . THR A 1 177 ? -18.673 -6.823 23.573 1.00 87.88 177 THR A C 1
ATOM 1313 O O . THR A 1 177 ? -18.282 -7.610 22.708 1.00 87.88 177 THR A O 1
ATOM 1316 N N . THR A 1 178 ? -19.704 -6.004 23.356 1.00 88.19 178 THR A N 1
ATOM 1317 C CA . THR A 1 178 ? -20.297 -5.776 22.023 1.00 88.19 178 THR A CA 1
ATOM 1318 C C . THR A 1 178 ? -19.899 -4.437 21.397 1.00 88.19 178 THR A C 1
ATOM 1320 O O . THR A 1 178 ? -20.344 -4.127 20.291 1.00 88.19 178 THR A O 1
ATOM 1323 N N . ILE A 1 179 ? -19.066 -3.650 22.082 1.00 91.38 179 ILE A N 1
ATOM 1324 C CA . ILE A 1 179 ? -18.665 -2.307 21.666 1.00 91.38 179 ILE A CA 1
ATOM 1325 C C . ILE A 1 179 ? -17.584 -2.421 20.595 1.00 91.38 179 ILE A C 1
ATOM 1327 O O . ILE A 1 179 ? -16.611 -3.162 20.750 1.00 91.38 179 ILE A O 1
ATOM 1331 N N . TYR A 1 180 ? -17.761 -1.688 19.499 1.00 96.06 180 TYR A N 1
ATOM 1332 C CA . TYR A 1 180 ? -16.834 -1.705 18.379 1.00 96.06 180 TYR A CA 1
ATOM 1333 C C . TYR A 1 180 ? -16.718 -0.337 17.713 1.00 96.06 180 TYR A C 1
ATOM 1335 O O . TYR A 1 180 ? -17.656 0.460 17.739 1.00 96.06 180 TYR A O 1
ATOM 1343 N N . GLU A 1 181 ? -15.596 -0.132 17.034 1.00 97.25 181 GLU A N 1
ATOM 1344 C CA . GLU A 1 181 ? -15.395 0.939 16.063 1.00 97.25 181 GLU A CA 1
ATOM 1345 C C . GLU A 1 181 ? -14.961 0.360 14.712 1.00 97.25 181 GLU A C 1
ATOM 1347 O O . GLU A 1 181 ? -14.454 -0.766 14.622 1.00 97.25 181 GLU A O 1
ATOM 1352 N N . VAL A 1 182 ? -15.216 1.114 13.640 1.00 98.25 182 VAL A N 1
ATOM 1353 C CA . VAL A 1 182 ? -14.863 0.727 12.271 1.00 98.25 182 VAL A CA 1
ATOM 1354 C C . VAL A 1 182 ? -13.936 1.773 11.669 1.00 98.25 182 VAL A C 1
ATOM 1356 O O . VAL A 1 182 ? -14.254 2.960 11.665 1.00 98.25 182 VAL A O 1
ATOM 1359 N N . PHE A 1 183 ? -12.825 1.308 11.107 1.00 98.31 183 PHE A N 1
ATOM 1360 C CA . PHE A 1 183 ? -11.806 2.132 10.462 1.00 98.31 183 PHE A CA 1
ATOM 1361 C C . PHE A 1 183 ? -11.639 1.733 8.998 1.00 98.31 183 PHE A C 1
ATOM 1363 O O . PHE A 1 183 ? -11.778 0.563 8.635 1.00 98.31 183 PHE A O 1
ATOM 1370 N N . GLU A 1 184 ? -11.310 2.701 8.149 1.00 98.62 184 GLU A N 1
ATOM 1371 C CA . GLU A 1 184 ? -10.957 2.439 6.755 1.00 98.62 184 GLU A CA 1
ATOM 1372 C C . GLU A 1 184 ? -9.493 1.999 6.648 1.00 98.62 184 GLU A C 1
ATOM 1374 O O . GLU A 1 184 ? -8.594 2.610 7.227 1.00 98.62 184 GLU A O 1
ATOM 1379 N N . VAL A 1 185 ? -9.250 0.949 5.870 1.00 98.56 185 VAL A N 1
ATOM 1380 C CA . VAL A 1 185 ? -7.912 0.489 5.494 1.00 98.56 185 VAL A CA 1
ATOM 1381 C C . VAL A 1 185 ? -7.814 0.602 3.977 1.00 98.56 185 VAL A C 1
ATOM 1383 O O . VAL A 1 185 ? -8.492 -0.121 3.242 1.00 98.56 185 VAL A O 1
ATOM 1386 N N . HIS A 1 186 ? -6.994 1.527 3.493 1.00 98.38 186 HIS A N 1
ATOM 1387 C CA . HIS A 1 186 ? -6.738 1.704 2.069 1.00 98.38 186 HIS A CA 1
ATOM 1388 C C . HIS A 1 186 ? -5.553 0.833 1.660 1.00 98.38 186 HIS A C 1
ATOM 1390 O O . HIS A 1 186 ? -4.410 1.133 1.992 1.00 98.38 186 HIS A O 1
ATOM 1396 N N . LEU A 1 187 ? -5.831 -0.253 0.947 1.00 98.50 187 LEU A N 1
ATOM 1397 C CA . LEU A 1 187 ? -4.830 -1.111 0.331 1.00 98.50 187 LEU A CA 1
ATOM 1398 C C . LEU A 1 187 ? -4.314 -0.435 -0.938 1.00 98.50 187 LEU A C 1
ATOM 1400 O O . LEU A 1 187 ? -5.088 -0.163 -1.867 1.00 98.50 187 LEU A O 1
ATOM 1404 N N . TYR A 1 188 ? -3.013 -0.178 -0.973 1.00 97.31 188 TYR A N 1
ATOM 1405 C CA . TYR A 1 188 ? -2.335 0.410 -2.117 1.00 97.31 188 TYR A CA 1
ATOM 1406 C C . TYR A 1 188 ? -1.163 -0.470 -2.534 1.00 97.31 188 TYR A C 1
ATOM 1408 O O . TYR A 1 188 ? -0.324 -0.854 -1.717 1.00 97.31 188 TYR A O 1
ATOM 1416 N N . VAL A 1 189 ? -1.123 -0.791 -3.822 1.00 96.25 189 VAL A N 1
ATOM 1417 C CA . VAL A 1 189 ? -0.055 -1.585 -4.424 1.00 96.25 189 VAL A CA 1
ATOM 1418 C C . VAL A 1 189 ? 0.812 -0.655 -5.253 1.00 96.25 189 VAL A C 1
ATOM 1420 O O . VAL A 1 189 ? 0.319 0.004 -6.173 1.00 96.25 189 VAL A O 1
ATOM 1423 N N . GLU A 1 190 ? 2.100 -0.588 -4.938 1.00 92.12 190 GLU A N 1
ATOM 1424 C CA . GLU A 1 190 ? 3.053 0.230 -5.681 1.00 92.12 190 GLU A CA 1
ATOM 1425 C C . GLU A 1 190 ? 4.078 -0.622 -6.424 1.00 92.12 190 GLU A C 1
ATOM 1427 O O . GLU A 1 190 ? 4.507 -1.679 -5.963 1.00 92.12 190 GLU A O 1
ATOM 1432 N N . ASN A 1 191 ? 4.522 -0.142 -7.584 1.00 86.69 191 ASN A N 1
ATOM 1433 C CA . ASN A 1 191 ? 5.622 -0.789 -8.279 1.00 86.69 191 ASN A CA 1
ATOM 1434 C C . ASN A 1 191 ? 6.960 -0.362 -7.654 1.00 86.69 191 ASN A C 1
ATOM 1436 O O . ASN A 1 191 ? 7.540 0.654 -8.037 1.00 86.69 191 ASN A O 1
ATOM 1440 N N . CYS A 1 192 ? 7.454 -1.156 -6.704 1.00 83.81 192 CYS A N 1
ATOM 1441 C CA . CYS A 1 192 ? 8.747 -0.934 -6.049 1.00 83.81 192 CYS A CA 1
ATOM 1442 C C . CYS A 1 192 ? 9.960 -1.311 -6.908 1.00 83.81 192 CYS A C 1
ATOM 1444 O O . CYS A 1 192 ? 11.094 -0.999 -6.540 1.00 83.81 192 CYS A O 1
ATOM 1446 N N . ASN A 1 193 ? 9.745 -2.013 -8.019 1.00 76.06 193 ASN A N 1
ATOM 1447 C CA . ASN A 1 193 ? 10.794 -2.402 -8.950 1.00 76.06 193 ASN A CA 1
ATOM 1448 C C . ASN A 1 193 ? 10.347 -2.074 -10.380 1.00 76.06 193 ASN A C 1
ATOM 1450 O O . ASN A 1 193 ? 10.047 -2.988 -11.154 1.00 76.06 193 ASN A O 1
ATOM 1454 N N . PRO A 1 194 ? 10.241 -0.776 -10.728 1.00 69.12 194 PRO A N 1
ATOM 1455 C CA . PRO A 1 194 ? 9.832 -0.386 -12.065 1.00 69.12 194 PRO A CA 1
ATOM 1456 C C . PRO A 1 194 ? 10.814 -0.979 -13.070 1.00 69.12 194 PRO A C 1
ATOM 1458 O O . PRO A 1 194 ? 12.019 -0.756 -12.958 1.00 69.12 194 PRO A O 1
ATOM 1461 N N . ASP A 1 195 ? 10.296 -1.737 -14.039 1.00 73.19 195 ASP A N 1
ATOM 1462 C CA . ASP A 1 195 ? 11.106 -2.288 -15.122 1.00 73.19 195 ASP A CA 1
ATOM 1463 C C . ASP A 1 195 ? 11.860 -1.128 -15.801 1.00 73.19 195 ASP A C 1
ATOM 1465 O O . ASP A 1 195 ? 11.226 -0.244 -16.397 1.00 73.19 195 ASP A O 1
ATOM 1469 N N . PRO A 1 196 ? 13.204 -1.061 -15.706 1.00 72.56 196 PRO A N 1
ATOM 1470 C CA . PRO A 1 196 ? 13.950 0.023 -16.328 1.00 72.56 196 PRO A CA 1
ATOM 1471 C C . PRO A 1 196 ? 13.819 -0.022 -17.855 1.00 72.56 196 PRO A C 1
ATOM 1473 O O . PRO A 1 196 ? 14.077 0.984 -18.512 1.00 72.56 196 PRO A O 1
ATOM 1476 N N . CYS A 1 197 ? 13.382 -1.148 -18.426 1.00 85.06 197 CYS A N 1
ATOM 1477 C CA . CYS A 1 197 ? 13.350 -1.408 -19.858 1.00 85.06 197 CYS A CA 1
ATOM 1478 C C . CYS A 1 197 ? 11.979 -1.193 -20.489 1.00 85.06 197 CYS A C 1
ATOM 1480 O O . CYS A 1 197 ? 11.678 -1.803 -21.512 1.00 85.06 197 CYS A O 1
ATOM 1482 N N . THR A 1 198 ? 11.159 -0.290 -19.945 1.00 88.06 198 THR A N 1
ATOM 1483 C CA . THR A 1 198 ? 9.986 0.198 -20.684 1.00 88.06 198 THR A CA 1
ATOM 1484 C C . THR A 1 198 ? 10.405 0.979 -21.932 1.00 88.06 198 THR A C 1
ATOM 1486 O O . THR A 1 198 ? 11.476 1.590 -21.980 1.00 88.06 198 THR A O 1
ATOM 1489 N N . ALA A 1 199 ? 9.543 0.988 -22.954 1.00 89.88 199 ALA A N 1
ATOM 1490 C CA . ALA A 1 199 ? 9.804 1.712 -24.196 1.00 89.88 199 ALA A CA 1
ATOM 1491 C C . ALA A 1 199 ? 10.071 3.210 -23.963 1.00 89.88 199 ALA A C 1
ATOM 1493 O O . ALA A 1 199 ? 10.970 3.778 -24.586 1.00 89.88 199 ALA A O 1
ATOM 1494 N N . ASP A 1 200 ? 9.339 3.818 -23.027 1.00 88.38 200 ASP A N 1
ATOM 1495 C CA . ASP A 1 200 ? 9.493 5.226 -22.665 1.00 88.38 200 ASP A CA 1
ATOM 1496 C C . ASP A 1 200 ? 10.829 5.487 -21.954 1.00 88.38 200 ASP A C 1
ATOM 1498 O O . ASP A 1 200 ? 11.547 6.411 -22.334 1.00 88.38 200 ASP A O 1
ATOM 1502 N N . ASN A 1 201 ? 11.218 4.647 -20.986 1.00 89.00 201 ASN A N 1
ATOM 1503 C CA . ASN A 1 201 ? 12.504 4.783 -20.291 1.00 89.00 201 ASN A CA 1
ATOM 1504 C C . ASN A 1 201 ? 13.686 4.605 -21.245 1.00 89.00 201 ASN A C 1
ATOM 1506 O O . ASN A 1 201 ? 14.619 5.402 -21.232 1.00 89.00 201 ASN A O 1
ATOM 1510 N N . ILE A 1 202 ? 13.630 3.605 -22.126 1.00 92.06 202 ILE A N 1
ATOM 1511 C CA . ILE A 1 202 ? 14.667 3.377 -23.138 1.00 92.06 202 ILE A CA 1
ATOM 1512 C C . ILE A 1 202 ? 14.771 4.583 -24.076 1.00 92.06 202 ILE A C 1
ATOM 1514 O O . ILE A 1 202 ? 15.879 5.036 -24.357 1.00 92.06 202 ILE A O 1
ATOM 1518 N N . ALA A 1 203 ? 13.647 5.141 -24.536 1.00 93.00 203 ALA A N 1
ATOM 1519 C CA . ALA A 1 203 ? 13.659 6.340 -25.370 1.00 93.00 203 ALA A CA 1
ATOM 1520 C C . ALA A 1 203 ? 14.260 7.551 -24.637 1.00 93.00 203 ALA A C 1
ATOM 1522 O O . ALA A 1 203 ? 15.038 8.295 -25.239 1.00 93.00 203 ALA A O 1
ATOM 1523 N N . LEU A 1 204 ? 13.957 7.720 -23.345 1.00 91.31 204 LEU A N 1
ATOM 1524 C CA . LEU A 1 204 ? 14.566 8.748 -22.501 1.00 91.31 204 LEU A CA 1
ATOM 1525 C C . LEU A 1 204 ? 16.083 8.548 -22.405 1.00 91.31 204 LEU A C 1
ATOM 1527 O O . LEU A 1 204 ? 16.820 9.428 -22.845 1.00 91.31 204 LEU A O 1
ATOM 1531 N N . PHE A 1 205 ? 16.549 7.378 -21.954 1.00 92.62 205 PHE A N 1
ATOM 1532 C CA . PHE A 1 205 ? 17.976 7.073 -21.795 1.00 92.62 205 PHE A CA 1
ATOM 1533 C C . PHE A 1 205 ? 18.769 7.270 -23.094 1.00 92.62 205 PHE A C 1
ATOM 1535 O O . PHE A 1 205 ? 19.867 7.832 -23.075 1.00 92.62 205 PHE A O 1
ATOM 1542 N N . LEU A 1 206 ? 18.212 6.834 -24.231 1.00 94.56 206 LEU A N 1
ATOM 1543 C CA . LEU A 1 206 ? 18.837 6.997 -25.545 1.00 94.56 206 LEU A CA 1
ATOM 1544 C C . LEU A 1 206 ? 18.978 8.471 -25.934 1.00 94.56 206 LEU A C 1
ATOM 1546 O O . LEU A 1 206 ? 19.999 8.849 -26.501 1.00 94.56 206 LEU A O 1
ATOM 1550 N N . SER A 1 207 ? 17.986 9.303 -25.610 1.00 93.69 207 SER A N 1
ATOM 1551 C CA . SER A 1 207 ? 17.949 10.714 -26.016 1.00 93.69 207 SER A CA 1
ATOM 1552 C C . SER A 1 207 ? 18.711 11.688 -25.109 1.00 93.69 207 SER A C 1
ATOM 1554 O O . SER A 1 207 ? 18.920 12.839 -25.494 1.00 93.69 207 SER A O 1
ATOM 1556 N N . GLU A 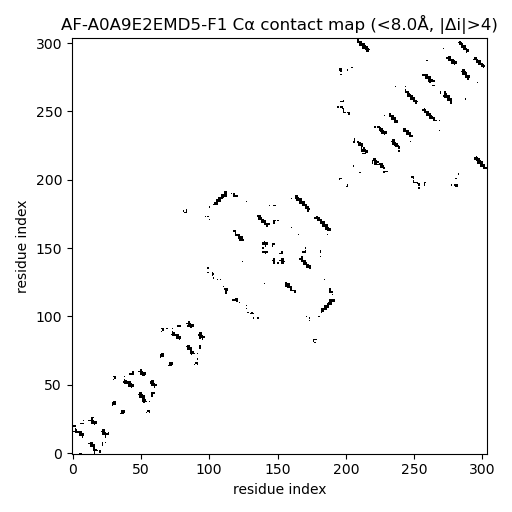1 208 ? 19.128 11.256 -23.917 1.00 92.31 208 GLU A N 1
ATOM 1557 C CA . GLU A 1 208 ? 19.805 12.119 -22.939 1.00 92.31 208 GLU A CA 1
ATOM 1558 C C . GLU A 1 208 ? 21.272 12.415 -23.283 1.00 92.31 208 GLU A C 1
ATOM 1560 O O . GLU A 1 208 ? 21.732 13.539 -23.078 1.00 92.31 208 GLU A O 1
ATOM 1565 N N . CYS A 1 209 ? 22.005 11.426 -23.799 1.00 93.94 209 CYS A N 1
ATOM 1566 C CA . CYS A 1 209 ? 23.431 11.531 -24.122 1.00 93.94 209 CYS A CA 1
ATOM 1567 C C . CYS A 1 209 ? 23.789 10.696 -25.367 1.00 93.94 209 CYS A C 1
ATOM 1569 O O . CYS A 1 209 ? 22.917 10.063 -25.962 1.00 93.94 209 CYS A O 1
ATOM 1571 N N . HIS A 1 210 ? 25.066 10.680 -25.775 1.00 94.81 210 HIS A N 1
ATOM 1572 C CA . HIS A 1 210 ? 25.514 9.760 -26.823 1.00 94.81 210 HIS A CA 1
ATOM 1573 C C . HIS A 1 210 ? 25.773 8.353 -26.261 1.00 94.81 210 HIS A C 1
ATOM 1575 O O . HIS A 1 210 ? 25.958 8.148 -25.059 1.00 94.81 210 HIS A O 1
ATOM 1581 N N . TRP A 1 211 ? 25.762 7.366 -27.146 1.00 97.62 211 TRP A N 1
ATOM 1582 C CA . TRP A 1 211 ? 25.983 5.967 -26.802 1.00 97.62 211 TRP A CA 1
ATOM 1583 C C . TRP A 1 211 ? 27.051 5.358 -27.695 1.00 97.62 211 TRP A C 1
ATOM 1585 O O . TRP A 1 211 ? 27.046 5.562 -28.907 1.00 97.62 211 TRP A O 1
ATOM 1595 N N . VAL A 1 212 ? 27.923 4.556 -27.100 1.00 97.75 212 VAL A N 1
ATOM 1596 C CA . VAL A 1 212 ? 29.039 3.906 -27.782 1.00 97.75 212 VAL A CA 1
ATOM 1597 C C . VAL A 1 212 ? 28.770 2.402 -27.882 1.00 97.75 212 VAL A C 1
ATOM 1599 O O . VAL A 1 212 ? 28.571 1.752 -26.852 1.00 97.75 212 VAL A O 1
ATOM 1602 N N . PRO A 1 213 ? 28.776 1.802 -29.086 1.00 97.38 213 PRO A N 1
ATOM 1603 C CA . PRO A 1 213 ? 28.718 0.357 -29.268 1.00 97.38 213 PRO A CA 1
ATOM 1604 C C . PRO A 1 213 ? 30.086 -0.264 -28.964 1.00 97.38 213 PRO A C 1
ATOM 1606 O O . PRO A 1 213 ? 30.893 -0.543 -29.852 1.00 97.38 213 PRO A O 1
ATOM 1609 N N . VAL A 1 214 ? 30.347 -0.477 -27.676 1.00 97.56 214 VAL A N 1
ATOM 1610 C CA . VAL A 1 214 ? 31.620 -1.007 -27.164 1.00 97.56 214 VAL A CA 1
ATOM 1611 C C . VAL A 1 214 ? 31.866 -2.468 -27.550 1.00 97.56 214 VAL A C 1
ATOM 1613 O O . VAL A 1 214 ? 33.008 -2.920 -27.529 1.00 97.56 214 VAL A O 1
ATOM 1616 N N . SER A 1 215 ? 30.817 -3.209 -27.919 1.00 96.94 215 SER A N 1
ATOM 1617 C CA . SER A 1 215 ? 30.928 -4.549 -28.498 1.00 96.94 215 SER A CA 1
ATOM 1618 C C . SER A 1 215 ? 29.805 -4.797 -29.502 1.00 96.94 215 SER A C 1
ATOM 1620 O O . SER A 1 215 ? 28.633 -4.617 -29.176 1.00 96.94 215 SER A O 1
ATOM 1622 N N . VAL A 1 216 ? 30.158 -5.238 -30.708 1.00 96.44 216 VAL A N 1
ATOM 1623 C CA . VAL A 1 216 ? 29.239 -5.695 -31.760 1.00 96.44 216 VAL A CA 1
ATOM 1624 C C . VAL A 1 216 ? 29.658 -7.107 -32.148 1.00 96.44 216 VAL A C 1
ATOM 1626 O O . VAL A 1 216 ? 30.735 -7.307 -32.708 1.00 96.44 216 VAL A O 1
ATOM 1629 N N . ASP A 1 217 ? 28.842 -8.100 -31.801 1.00 94.69 217 ASP A N 1
ATOM 1630 C CA . ASP A 1 217 ? 29.120 -9.529 -32.013 1.00 94.69 217 ASP A CA 1
ATOM 1631 C C . ASP A 1 217 ? 30.481 -9.992 -31.462 1.00 94.69 217 ASP A C 1
ATOM 1633 O O . ASP A 1 217 ? 31.136 -10.883 -32.007 1.00 94.69 217 ASP A O 1
ATOM 1637 N N . GLY A 1 218 ? 30.920 -9.375 -30.359 1.00 92.94 218 GLY A N 1
ATOM 1638 C CA . GLY A 1 218 ? 32.202 -9.655 -29.712 1.00 92.94 218 GLY A CA 1
ATOM 1639 C C . GLY A 1 218 ? 33.404 -8.915 -30.310 1.00 92.94 218 GLY A C 1
ATOM 1640 O O . GLY A 1 218 ? 34.521 -9.148 -29.848 1.00 92.94 218 GLY A O 1
ATOM 1641 N N . SER A 1 219 ? 33.199 -8.046 -31.306 1.00 94.62 219 SER A N 1
ATOM 1642 C CA . SER A 1 219 ? 34.218 -7.125 -31.826 1.00 94.62 219 SER A CA 1
ATOM 1643 C C . SER A 1 219 ? 34.092 -5.736 -31.196 1.00 94.62 219 SER A C 1
ATOM 1645 O O . SER A 1 219 ? 32.984 -5.239 -31.010 1.00 94.62 219 SER A O 1
ATOM 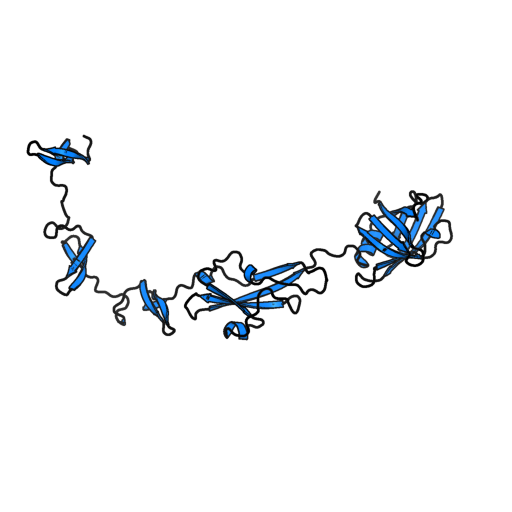1647 N N . ASP A 1 220 ? 35.221 -5.081 -30.932 1.00 96.06 220 ASP A N 1
ATOM 1648 C CA . ASP A 1 220 ? 35.327 -3.705 -30.430 1.00 96.06 220 ASP A CA 1
ATOM 1649 C C . ASP A 1 220 ? 35.562 -2.668 -31.547 1.00 96.06 220 ASP A C 1
ATOM 1651 O O . ASP A 1 220 ? 35.819 -1.495 -31.260 1.00 96.06 220 ASP A O 1
ATOM 1655 N N . ASP A 1 221 ? 35.430 -3.062 -32.820 1.00 95.00 221 ASP A N 1
ATOM 1656 C CA . ASP A 1 221 ? 35.684 -2.206 -33.994 1.00 95.00 221 ASP A CA 1
ATOM 1657 C C . ASP A 1 221 ? 34.868 -0.897 -33.996 1.00 95.00 221 ASP A C 1
ATOM 1659 O O . ASP A 1 221 ? 35.257 0.081 -34.637 1.00 95.00 221 ASP A O 1
ATOM 1663 N N . PHE A 1 222 ? 33.739 -0.863 -33.281 1.00 95.56 222 PHE A N 1
ATOM 1664 C CA . PHE A 1 222 ? 32.846 0.294 -33.197 1.00 95.56 222 PHE A CA 1
ATOM 1665 C C . PHE A 1 222 ? 32.964 1.074 -31.875 1.00 95.56 222 PHE A C 1
ATOM 1667 O O . PHE A 1 222 ? 32.255 2.057 -31.692 1.00 95.56 222 PHE A O 1
ATOM 1674 N N . SER A 1 223 ? 33.917 0.738 -30.999 1.00 95.44 223 SER A N 1
ATOM 1675 C CA . SER A 1 223 ? 34.138 1.405 -29.696 1.00 95.44 223 SER A CA 1
ATOM 1676 C C . SER A 1 223 ? 34.543 2.889 -29.769 1.00 95.44 223 SER A C 1
ATOM 1678 O O . SER A 1 223 ? 34.694 3.541 -28.744 1.00 95.44 223 SER A O 1
ATOM 1680 N N . THR A 1 224 ? 34.739 3.432 -30.973 1.00 95.19 224 THR A N 1
ATOM 1681 C CA . THR A 1 224 ? 35.043 4.855 -31.230 1.00 95.19 224 THR A CA 1
ATOM 1682 C C . THR A 1 224 ? 33.909 5.579 -31.959 1.00 95.19 224 THR A C 1
ATOM 1684 O O . THR A 1 224 ? 34.125 6.648 -32.529 1.00 95.19 224 THR A O 1
ATOM 1687 N N . VAL A 1 225 ? 32.732 4.953 -32.031 1.00 96.31 225 VAL A N 1
ATOM 1688 C CA . VAL A 1 225 ? 31.549 5.484 -32.708 1.00 96.31 225 VAL A CA 1
ATOM 1689 C C . VAL A 1 225 ? 30.586 6.047 -31.675 1.00 96.31 225 VAL A C 1
ATOM 1691 O O . VAL A 1 225 ? 30.153 5.325 -30.785 1.00 96.31 225 VAL A O 1
ATOM 1694 N N . ASP A 1 226 ? 30.195 7.300 -31.857 1.00 96.81 226 ASP A N 1
ATOM 1695 C CA . ASP A 1 226 ? 29.149 7.955 -31.087 1.00 96.81 226 ASP A CA 1
ATOM 1696 C C . ASP A 1 226 ? 27.806 7.817 -31.808 1.00 96.81 226 ASP A C 1
ATOM 1698 O O . ASP A 1 226 ? 27.659 8.197 -32.976 1.00 96.81 226 ASP A O 1
ATOM 1702 N N . LEU A 1 227 ? 26.809 7.282 -31.107 1.00 97.19 227 LEU A N 1
ATOM 1703 C CA . LEU A 1 227 ? 25.414 7.234 -31.534 1.00 97.19 227 LEU A CA 1
ATOM 1704 C C . LEU A 1 227 ? 24.619 8.312 -30.792 1.00 97.19 227 LEU A C 1
ATOM 1706 O O . LEU A 1 227 ? 24.493 8.261 -29.571 1.00 97.19 227 LEU A O 1
ATOM 1710 N N . LEU A 1 228 ? 24.059 9.274 -31.525 1.00 96.50 228 LEU A N 1
ATOM 1711 C CA . LEU A 1 228 ? 23.214 10.340 -30.983 1.00 96.50 228 LEU A CA 1
ATOM 1712 C C . LEU A 1 228 ? 21.760 10.126 -31.409 1.00 96.50 228 LEU A C 1
ATOM 1714 O O . LEU A 1 228 ? 21.429 10.248 -32.593 1.00 96.50 228 LEU A O 1
ATOM 1718 N N . PHE A 1 229 ? 20.893 9.831 -30.443 1.00 96.62 229 PHE A N 1
ATOM 1719 C CA . PHE A 1 229 ? 19.472 9.568 -30.662 1.00 96.62 229 PHE A CA 1
ATOM 1720 C C . PHE A 1 229 ? 18.661 10.851 -30.425 1.00 96.62 229 PHE A C 1
ATOM 1722 O O . PHE A 1 229 ? 18.397 11.255 -29.299 1.00 96.62 229 PHE A O 1
ATOM 1729 N N . GLY A 1 230 ? 18.269 11.530 -31.500 1.00 94.88 230 GLY A N 1
ATOM 1730 C CA . GLY A 1 230 ? 17.457 12.745 -31.442 1.00 94.88 230 GLY A CA 1
ATOM 1731 C C . GLY A 1 230 ? 15.999 12.464 -31.075 1.00 94.88 230 GLY A C 1
ATOM 1732 O O . GLY A 1 230 ? 15.417 11.471 -31.511 1.00 94.88 230 GLY A O 1
ATOM 1733 N N . THR A 1 231 ? 15.372 13.373 -30.325 1.00 94.44 231 THR A N 1
ATOM 1734 C CA . THR A 1 231 ? 13.957 13.278 -29.907 1.00 94.44 231 THR A CA 1
ATOM 1735 C C . THR A 1 231 ? 12.952 13.370 -31.063 1.00 94.44 231 THR A C 1
ATOM 1737 O O . THR A 1 231 ? 11.770 13.087 -30.884 1.00 94.44 231 THR A O 1
ATOM 1740 N N . ASP A 1 232 ? 13.405 13.738 -32.262 1.00 93.56 232 ASP A N 1
ATOM 1741 C CA . ASP A 1 232 ? 12.640 13.740 -33.513 1.00 93.56 232 ASP A CA 1
ATOM 1742 C C . ASP A 1 232 ? 12.685 12.389 -34.259 1.00 93.56 232 ASP A C 1
ATOM 1744 O O . ASP A 1 232 ? 12.159 12.277 -35.369 1.00 93.56 232 ASP A O 1
ATOM 1748 N N . GLY A 1 233 ? 13.308 11.365 -33.664 1.00 93.81 233 GLY A N 1
ATOM 1749 C CA . GLY A 1 233 ? 13.509 10.045 -34.266 1.00 93.81 233 GLY A CA 1
ATOM 1750 C C . GLY A 1 233 ? 14.699 9.981 -35.227 1.00 93.81 233 GLY A C 1
ATOM 1751 O O . GLY A 1 233 ? 14.884 8.967 -35.904 1.00 93.81 233 GLY A O 1
ATOM 1752 N N . GLN A 1 234 ? 15.516 11.037 -35.317 1.00 95.44 234 GLN A N 1
ATOM 1753 C CA . GLN A 1 234 ? 16.769 11.026 -36.069 1.00 95.44 234 GLN A CA 1
ATOM 1754 C C . GLN A 1 234 ? 17.875 10.335 -35.266 1.00 95.44 234 GLN A C 1
ATOM 1756 O O . GLN A 1 234 ? 18.034 10.589 -34.079 1.00 95.44 234 GLN A O 1
ATOM 1761 N N . LEU A 1 235 ? 18.668 9.483 -35.914 1.00 97.06 235 LEU A N 1
ATOM 1762 C CA . LEU A 1 235 ? 19.872 8.886 -35.329 1.00 97.06 235 LEU A CA 1
ATOM 1763 C C . LEU A 1 235 ? 21.097 9.373 -36.100 1.00 97.06 235 LEU A C 1
ATOM 1765 O O . LEU A 1 235 ? 21.139 9.247 -37.324 1.00 97.06 235 LEU A O 1
ATOM 1769 N N . ILE A 1 236 ? 22.103 9.895 -35.409 1.00 95.56 236 ILE A N 1
ATOM 1770 C CA . ILE A 1 236 ? 23.398 10.243 -36.002 1.00 95.56 236 ILE A CA 1
ATOM 1771 C C . ILE A 1 236 ? 24.438 9.251 -35.490 1.00 95.56 236 ILE A C 1
ATOM 1773 O O . ILE A 1 236 ? 24.544 9.048 -34.289 1.00 95.56 236 ILE A O 1
ATOM 1777 N N . ALA A 1 237 ? 25.197 8.644 -36.399 1.00 96.75 237 ALA A N 1
ATOM 1778 C CA . ALA A 1 237 ? 26.372 7.844 -36.072 1.00 96.75 237 ALA A CA 1
ATOM 1779 C C . ALA A 1 237 ? 27.623 8.579 -36.562 1.00 96.75 237 ALA A C 1
ATOM 1781 O O . ALA A 1 237 ? 27.741 8.858 -37.762 1.00 96.75 237 ALA A O 1
ATOM 1782 N N . GLU A 1 238 ? 28.543 8.901 -35.658 1.00 95.38 238 GLU A N 1
ATOM 1783 C CA . GLU A 1 238 ? 29.795 9.605 -35.942 1.00 95.38 238 GLU A CA 1
ATOM 1784 C C . GLU A 1 238 ? 30.985 8.777 -35.457 1.00 95.38 238 GLU A C 1
ATOM 1786 O O . GLU A 1 238 ? 31.027 8.340 -34.319 1.00 95.38 238 GLU A O 1
ATOM 1791 N N . GLY A 1 239 ? 31.956 8.521 -36.331 1.00 94.56 239 GLY A N 1
ATOM 1792 C CA . GLY A 1 239 ? 33.127 7.715 -35.989 1.00 94.56 239 GLY A CA 1
ATOM 1793 C C . GLY A 1 239 ? 33.762 7.088 -37.223 1.00 94.56 239 GLY A C 1
ATOM 1794 O O . GLY A 1 239 ? 33.259 7.220 -38.339 1.00 94.56 239 GLY A O 1
ATOM 1795 N N . LEU A 1 240 ? 34.910 6.425 -37.061 1.00 93.88 240 LEU A N 1
ATOM 1796 C CA . LEU A 1 240 ? 35.612 5.744 -38.167 1.00 93.88 240 LEU A CA 1
ATOM 1797 C C . LEU A 1 240 ? 35.894 6.647 -39.396 1.00 93.88 240 LEU A C 1
ATOM 1799 O O . LEU A 1 240 ? 36.002 6.172 -40.528 1.00 93.88 240 LEU A O 1
ATOM 1803 N N . GLY A 1 241 ? 36.008 7.964 -39.189 1.00 93.94 241 GLY A N 1
ATOM 1804 C CA . GLY A 1 241 ? 36.231 8.953 -40.251 1.00 93.94 241 GLY A CA 1
ATOM 1805 C C . GLY A 1 241 ? 35.005 9.262 -41.123 1.00 93.94 241 GLY A C 1
ATOM 1806 O O . GLY A 1 241 ? 35.164 9.814 -42.213 1.00 93.94 241 GLY A O 1
ATOM 1807 N N . THR A 1 242 ? 33.796 8.906 -40.684 1.00 95.38 242 THR A N 1
ATOM 1808 C CA . THR A 1 242 ? 32.544 9.174 -41.401 1.00 95.38 242 THR A CA 1
ATOM 1809 C C . THR A 1 242 ? 31.410 9.558 -40.444 1.00 95.38 242 THR A C 1
ATOM 1811 O O . THR A 1 242 ? 31.472 9.308 -39.244 1.00 95.38 242 THR A O 1
ATOM 1814 N N . THR A 1 243 ? 30.359 10.157 -40.997 1.00 94.75 243 THR A N 1
ATOM 1815 C CA . THR A 1 243 ? 29.119 10.476 -40.285 1.00 94.75 243 THR A CA 1
ATOM 1816 C C . THR A 1 243 ? 27.957 9.981 -41.135 1.00 94.75 243 THR A C 1
ATOM 1818 O O . THR A 1 243 ? 27.948 10.199 -42.351 1.00 94.75 243 THR A O 1
ATOM 1821 N N . ALA A 1 244 ? 26.978 9.325 -40.520 1.00 95.50 244 ALA A N 1
ATOM 1822 C CA . ALA A 1 244 ? 25.732 8.951 -41.177 1.00 95.50 244 ALA A CA 1
ATOM 1823 C C . ALA A 1 244 ? 24.522 9.371 -40.361 1.00 95.50 244 ALA A C 1
ATOM 1825 O O . ALA A 1 244 ? 24.562 9.429 -39.135 1.00 95.50 244 ALA A O 1
ATOM 1826 N N . THR A 1 245 ? 23.426 9.597 -41.073 1.00 94.75 245 THR A N 1
ATOM 1827 C CA . THR A 1 245 ? 22.122 9.869 -40.482 1.00 94.75 245 THR A CA 1
ATOM 1828 C C . THR A 1 245 ? 21.185 8.722 -40.827 1.00 94.75 245 THR A C 1
ATOM 1830 O O . THR A 1 245 ? 21.075 8.334 -41.992 1.00 94.75 245 THR A O 1
ATOM 1833 N N . GLY A 1 246 ? 20.525 8.189 -39.810 1.00 94.38 246 GLY A N 1
ATOM 1834 C CA . GLY A 1 246 ? 19.481 7.183 -39.888 1.00 94.38 246 GLY A CA 1
ATOM 1835 C C . GLY A 1 246 ? 18.256 7.623 -39.091 1.00 94.38 246 GLY A C 1
ATOM 1836 O O . GLY A 1 246 ? 18.102 8.794 -38.735 1.00 94.38 246 GLY A O 1
ATOM 1837 N N . SER A 1 247 ? 17.383 6.667 -38.809 1.00 95.69 247 SER A N 1
ATOM 1838 C CA . SER A 1 247 ? 16.222 6.854 -37.944 1.00 95.69 247 SER A CA 1
ATOM 1839 C C . SER A 1 247 ? 16.262 5.853 -36.804 1.00 95.69 247 SER A C 1
ATOM 1841 O O . SER A 1 247 ? 16.856 4.785 -36.950 1.00 95.69 247 SER A O 1
ATOM 1843 N N . TRP A 1 248 ? 15.580 6.152 -35.711 1.00 97.50 248 TRP A N 1
ATOM 1844 C CA . TRP A 1 248 ? 15.370 5.195 -34.637 1.00 97.50 248 TRP A CA 1
ATOM 1845 C C . TRP A 1 248 ? 13.958 5.302 -34.069 1.00 97.50 248 TRP A C 1
ATOM 1847 O O . TRP A 1 248 ? 13.297 6.334 -34.195 1.00 97.50 248 TRP A O 1
ATOM 1857 N N . SER A 1 249 ? 13.495 4.223 -33.452 1.00 96.25 249 SER A N 1
ATOM 1858 C CA . SER A 1 249 ? 12.289 4.224 -32.625 1.00 96.25 249 SER A CA 1
ATOM 1859 C C . SER A 1 249 ? 12.325 3.066 -31.639 1.00 96.25 249 SER A C 1
ATOM 1861 O O . SER A 1 249 ? 12.917 2.029 -31.936 1.00 96.25 249 SER A O 1
ATOM 1863 N N . VAL A 1 250 ? 11.631 3.204 -30.515 1.00 95.62 250 VAL A N 1
ATOM 1864 C CA . VAL A 1 250 ? 11.431 2.117 -29.551 1.00 95.62 250 VAL A CA 1
ATOM 1865 C C . VAL A 1 250 ? 9.977 1.666 -29.627 1.00 95.62 250 VAL A C 1
ATOM 1867 O O . VAL A 1 250 ? 9.071 2.490 -29.749 1.00 95.62 250 VAL A O 1
ATOM 1870 N N . THR A 1 251 ? 9.750 0.358 -29.624 1.00 91.88 251 THR A N 1
ATOM 1871 C CA . THR A 1 251 ? 8.413 -0.246 -29.711 1.00 91.88 251 THR A CA 1
ATOM 1872 C C . THR A 1 251 ? 8.296 -1.428 -28.753 1.00 91.88 251 THR A C 1
ATOM 1874 O O . THR A 1 251 ? 9.308 -1.943 -28.289 1.00 91.88 251 THR A O 1
ATOM 1877 N N . GLY A 1 252 ? 7.072 -1.881 -28.482 1.00 86.38 252 GLY A N 1
ATOM 1878 C CA . GLY A 1 252 ? 6.816 -3.018 -27.597 1.00 86.38 252 GLY A CA 1
ATOM 1879 C C . GLY A 1 252 ? 6.542 -2.614 -26.149 1.00 86.38 252 GLY A C 1
ATOM 1880 O O . GLY A 1 252 ? 6.397 -1.434 -25.833 1.00 86.38 252 GLY A O 1
ATOM 1881 N N . ASP A 1 253 ? 6.432 -3.621 -25.291 1.00 77.31 253 ASP A N 1
ATOM 1882 C CA . ASP A 1 253 ? 6.128 -3.501 -23.866 1.00 77.31 253 ASP A CA 1
ATOM 1883 C C . ASP A 1 253 ? 6.858 -4.599 -23.077 1.00 77.31 253 ASP A C 1
ATOM 1885 O O . ASP A 1 253 ? 7.451 -5.516 -23.652 1.00 77.31 253 ASP A O 1
ATOM 1889 N N . SER A 1 254 ? 6.821 -4.517 -21.749 1.00 68.50 254 SER A N 1
ATOM 1890 C CA . SER A 1 254 ? 7.451 -5.508 -20.870 1.00 68.50 254 SER A CA 1
ATOM 1891 C C . SER A 1 254 ? 6.846 -6.916 -21.003 1.00 68.50 254 SER A C 1
ATOM 1893 O O . SER A 1 254 ? 7.501 -7.895 -20.655 1.00 68.50 254 SER A O 1
ATOM 1895 N N . ALA A 1 255 ? 5.634 -7.059 -21.557 1.00 71.31 255 ALA A N 1
ATOM 1896 C CA . ALA A 1 255 ? 4.977 -8.354 -21.741 1.00 71.31 255 ALA A CA 1
ATOM 1897 C C . ALA A 1 255 ? 5.433 -9.089 -23.017 1.00 71.31 255 ALA A C 1
ATOM 1899 O O . ALA A 1 255 ? 5.505 -10.319 -23.032 1.00 71.31 255 ALA A O 1
ATOM 1900 N N . ASN A 1 256 ? 5.741 -8.357 -24.091 1.00 77.62 256 ASN A N 1
ATOM 1901 C CA . ASN A 1 256 ? 6.092 -8.899 -25.412 1.00 77.62 256 ASN A CA 1
ATOM 1902 C C . ASN A 1 256 ? 7.563 -8.656 -25.804 1.00 77.62 256 ASN A C 1
ATOM 1904 O O . ASN A 1 256 ? 8.005 -9.094 -26.874 1.00 77.62 256 ASN A O 1
ATOM 1908 N N . GLY A 1 257 ? 8.315 -7.985 -24.932 1.00 85.62 257 GLY A N 1
ATOM 1909 C CA . GLY A 1 257 ? 9.667 -7.505 -25.177 1.00 85.62 257 GLY A CA 1
ATOM 1910 C C . GLY A 1 257 ? 9.664 -6.103 -25.783 1.00 85.62 257 GLY A C 1
ATOM 1911 O O . GLY A 1 257 ? 8.802 -5.752 -26.595 1.00 85.62 257 GLY A O 1
ATOM 1912 N N . VAL A 1 258 ? 10.660 -5.307 -25.399 1.00 93.06 258 VAL A N 1
ATOM 1913 C CA . VAL A 1 258 ? 10.883 -3.967 -25.945 1.00 93.06 258 VAL A CA 1
ATOM 1914 C C . VAL A 1 258 ? 11.966 -4.024 -27.014 1.00 93.06 258 VAL A C 1
ATOM 1916 O O . VAL A 1 258 ? 13.009 -4.651 -26.831 1.00 93.06 258 VAL A O 1
ATOM 1919 N N . TYR A 1 259 ? 11.709 -3.377 -28.146 1.00 94.94 259 TYR A N 1
ATOM 1920 C CA . TYR A 1 259 ? 12.550 -3.423 -29.333 1.00 94.94 259 TYR A CA 1
ATOM 1921 C C . TYR A 1 259 ? 13.036 -2.030 -29.714 1.00 94.94 259 TYR A C 1
ATOM 1923 O O . TYR A 1 259 ? 12.232 -1.114 -29.906 1.00 94.94 259 TYR A O 1
ATOM 1931 N N . LEU A 1 260 ? 14.348 -1.894 -29.894 1.00 96.38 260 LEU A N 1
ATOM 1932 C CA . LEU A 1 260 ? 14.974 -0.744 -30.528 1.00 96.38 260 LEU A CA 1
ATOM 1933 C C . LEU A 1 260 ? 15.101 -1.010 -32.031 1.00 96.38 260 LEU A C 1
ATOM 1935 O O . LEU A 1 260 ? 15.830 -1.903 -32.467 1.00 96.38 260 LEU A O 1
ATOM 1939 N N . LEU A 1 261 ? 14.410 -0.208 -32.834 1.00 96.25 261 LEU A N 1
ATOM 1940 C CA . LEU A 1 261 ? 14.565 -0.199 -34.281 1.00 96.25 261 LEU A CA 1
ATOM 1941 C C . LEU A 1 261 ? 15.635 0.823 -34.662 1.00 96.25 261 LEU A C 1
ATOM 1943 O O . LEU A 1 261 ? 15.449 2.018 -34.450 1.00 96.25 261 LEU A O 1
ATOM 1947 N N . ILE A 1 262 ? 16.716 0.359 -35.283 1.00 96.19 262 ILE A N 1
ATOM 1948 C CA . ILE A 1 262 ? 17.740 1.196 -35.911 1.00 96.19 262 ILE A CA 1
ATOM 1949 C C . ILE A 1 262 ? 17.537 1.127 -37.427 1.00 96.19 262 ILE A C 1
ATOM 1951 O O . ILE A 1 262 ? 17.758 0.096 -38.068 1.00 96.19 262 ILE A O 1
ATOM 1955 N N . GLY A 1 263 ? 17.086 2.239 -38.002 1.00 91.94 263 GLY A N 1
ATOM 1956 C CA . GLY A 1 263 ? 16.842 2.400 -39.431 1.00 91.94 263 GLY A CA 1
ATOM 1957 C C . GLY A 1 263 ? 18.118 2.321 -40.269 1.00 91.94 263 GLY A C 1
ATOM 1958 O O . GLY A 1 263 ? 19.234 2.401 -39.765 1.00 91.94 263 GLY A O 1
ATOM 1959 N N . SER A 1 264 ? 17.960 2.152 -41.581 1.00 84.56 264 SER A N 1
ATOM 1960 C CA . SER A 1 264 ? 19.080 1.844 -42.473 1.00 84.56 264 SER A CA 1
ATOM 1961 C C . SER A 1 264 ? 20.112 2.974 -42.588 1.00 84.56 264 SER A C 1
ATOM 1963 O O . SER A 1 264 ? 19.816 4.049 -43.106 1.00 84.56 264 SER A O 1
ATOM 1965 N N . PHE A 1 265 ? 21.358 2.672 -42.224 1.00 89.31 265 PHE A N 1
ATOM 1966 C CA . PHE A 1 265 ? 22.552 3.393 -42.657 1.00 89.31 265 PHE A CA 1
ATOM 1967 C C . PHE A 1 265 ? 23.017 2.908 -44.037 1.00 89.31 265 PHE A C 1
ATOM 1969 O O . PHE A 1 265 ? 22.860 1.741 -44.395 1.00 89.31 265 PHE A O 1
ATOM 1976 N N . ASN A 1 266 ? 23.626 3.800 -44.818 1.00 80.94 266 ASN A N 1
ATOM 1977 C CA . ASN A 1 266 ? 24.128 3.525 -46.171 1.00 80.94 266 ASN A CA 1
ATOM 1978 C C . ASN A 1 266 ? 25.666 3.426 -46.241 1.00 80.94 266 ASN A C 1
ATOM 1980 O O . ASN A 1 266 ? 26.251 3.628 -47.307 1.00 80.94 266 ASN A O 1
ATOM 1984 N N . ASN A 1 267 ? 26.322 3.146 -45.112 1.00 89.12 267 ASN A N 1
ATOM 1985 C CA . ASN A 1 267 ? 27.778 3.111 -44.974 1.00 89.12 267 ASN A CA 1
ATOM 1986 C C . ASN A 1 267 ? 28.236 1.984 -44.016 1.00 89.12 267 ASN A C 1
ATOM 1988 O O . ASN A 1 267 ? 27.514 1.016 -43.793 1.00 89.12 267 ASN A O 1
ATOM 1992 N N . VAL A 1 268 ? 29.443 2.112 -43.450 1.00 89.12 268 VAL A N 1
ATOM 1993 C CA . VAL A 1 268 ? 30.043 1.144 -42.510 1.00 89.12 268 VAL A CA 1
ATOM 1994 C C . VAL A 1 268 ? 29.181 0.842 -41.276 1.00 89.12 268 VAL A C 1
ATOM 1996 O O . VAL A 1 268 ? 29.309 -0.238 -40.710 1.00 89.12 268 VAL A O 1
ATOM 1999 N N . PHE A 1 269 ? 28.260 1.731 -40.892 1.00 93.31 269 PHE A N 1
ATOM 2000 C CA . PHE A 1 269 ? 27.357 1.526 -39.756 1.00 93.31 269 PHE A CA 1
ATOM 2001 C C . PHE A 1 269 ? 26.163 0.616 -40.079 1.00 93.31 269 PHE A C 1
ATOM 2003 O O . PHE A 1 269 ? 25.344 0.356 -39.204 1.00 93.31 269 PHE A O 1
ATOM 2010 N N . GLN A 1 270 ? 26.049 0.093 -41.309 1.00 92.25 270 GLN A N 1
ATOM 2011 C CA . GLN A 1 270 ? 24.953 -0.799 -41.709 1.00 92.25 270 GLN A CA 1
ATOM 2012 C C . GLN A 1 270 ? 24.806 -2.025 -40.784 1.00 92.25 270 GLN A C 1
ATOM 2014 O O . GLN A 1 270 ? 23.696 -2.522 -40.610 1.00 92.25 270 GLN A O 1
ATOM 2019 N N . VAL A 1 271 ? 25.889 -2.491 -40.155 1.00 91.19 271 VAL A N 1
ATOM 2020 C CA . VAL A 1 271 ? 25.850 -3.614 -39.200 1.00 91.19 271 VAL A CA 1
ATOM 2021 C C . VAL A 1 271 ? 25.016 -3.321 -37.944 1.00 91.19 271 VAL A C 1
ATOM 2023 O O . VAL A 1 271 ? 24.468 -4.245 -37.357 1.00 91.19 271 VAL A O 1
ATOM 2026 N N . LEU A 1 272 ? 24.863 -2.047 -37.565 1.00 94.00 272 LEU A N 1
ATOM 2027 C CA . LEU A 1 272 ? 24.053 -1.627 -36.416 1.00 94.00 272 LEU A CA 1
ATOM 2028 C C . LEU A 1 272 ? 22.550 -1.592 -36.745 1.00 94.00 272 LEU A C 1
ATOM 2030 O O . LEU A 1 272 ? 21.713 -1.464 -35.857 1.00 94.00 272 LEU A O 1
ATOM 2034 N N . THR A 1 273 ? 22.189 -1.675 -38.028 1.00 94.38 273 THR A N 1
ATOM 2035 C CA . THR A 1 273 ? 20.803 -1.529 -38.488 1.00 94.38 273 THR A CA 1
ATOM 2036 C C . THR A 1 273 ? 20.002 -2.799 -38.242 1.00 94.38 273 THR A C 1
ATOM 2038 O O . THR A 1 273 ? 20.510 -3.908 -38.403 1.00 94.38 273 THR A O 1
ATOM 2041 N N . GLY A 1 274 ? 18.730 -2.644 -37.889 1.00 93.56 274 GLY A N 1
ATOM 2042 C CA . GLY A 1 274 ? 17.844 -3.766 -37.612 1.00 93.56 274 GLY A CA 1
ATOM 2043 C C . GLY A 1 274 ? 16.878 -3.493 -36.471 1.00 93.56 274 GLY A C 1
ATOM 2044 O O . GLY A 1 274 ? 16.849 -2.409 -35.894 1.00 93.56 274 GLY A O 1
ATOM 2045 N N . GLU A 1 275 ? 16.075 -4.506 -36.178 1.00 94.50 275 GLU A N 1
ATOM 2046 C CA . GLU A 1 275 ? 15.215 -4.563 -35.003 1.00 94.50 275 GLU A CA 1
ATOM 2047 C C . GLU A 1 275 ? 15.929 -5.381 -33.925 1.00 94.50 275 GLU A C 1
ATOM 2049 O O . GLU A 1 275 ? 16.322 -6.528 -34.162 1.00 94.50 275 GLU A O 1
ATOM 2054 N N . TRP A 1 276 ? 16.129 -4.770 -32.763 1.00 95.88 276 TRP A N 1
ATOM 2055 C CA . TRP A 1 276 ? 16.911 -5.329 -31.670 1.00 95.88 276 TRP A CA 1
ATOM 2056 C C . TRP A 1 276 ? 16.055 -5.452 -30.417 1.00 95.88 276 TRP A C 1
ATOM 2058 O O . TRP A 1 276 ? 15.539 -4.451 -29.931 1.00 95.88 276 TRP A O 1
ATOM 2068 N N . LEU A 1 277 ? 15.937 -6.658 -29.868 1.00 94.94 277 LEU A N 1
ATOM 2069 C CA . LEU A 1 277 ? 15.365 -6.878 -28.543 1.00 94.94 277 LEU A CA 1
ATOM 2070 C C . LEU A 1 277 ? 16.286 -6.247 -27.495 1.00 94.94 277 LEU A C 1
ATOM 2072 O O . LEU A 1 277 ? 17.475 -6.566 -27.444 1.00 94.94 277 LEU A O 1
ATOM 2076 N N . VAL A 1 278 ? 15.739 -5.391 -26.639 1.00 94.88 278 VAL A N 1
ATOM 2077 C CA . VAL A 1 278 ? 16.447 -4.836 -25.485 1.00 94.88 278 VAL A CA 1
ATOM 2078 C C . VAL A 1 278 ? 16.430 -5.890 -24.382 1.00 94.88 278 VAL A C 1
ATOM 2080 O O . VAL A 1 278 ? 15.443 -6.066 -23.678 1.00 94.88 278 VAL A O 1
ATOM 2083 N N . ALA A 1 279 ? 17.515 -6.658 -24.292 1.00 90.19 279 ALA A N 1
ATOM 2084 C CA . ALA A 1 279 ? 17.632 -7.796 -23.384 1.00 90.19 279 ALA A CA 1
ATOM 2085 C C . ALA A 1 279 ? 18.040 -7.384 -21.965 1.00 90.19 279 ALA A C 1
ATOM 2087 O O . ALA A 1 279 ? 17.690 -8.061 -21.001 1.00 90.19 279 ALA A O 1
ATOM 2088 N N . GLN A 1 280 ? 18.805 -6.298 -21.841 1.00 89.69 280 GLN A N 1
ATOM 2089 C CA . GLN A 1 280 ? 19.135 -5.646 -20.575 1.00 89.69 280 GLN A CA 1
ATOM 2090 C C . GLN A 1 280 ? 19.231 -4.148 -20.820 1.00 89.69 280 GLN A C 1
ATOM 2092 O O . GLN A 1 280 ? 19.695 -3.718 -21.879 1.00 89.69 280 GLN A O 1
ATOM 2097 N N . CYS A 1 281 ? 18.837 -3.354 -19.838 1.00 88.81 281 CYS A N 1
ATOM 2098 C CA . CYS A 1 281 ? 19.019 -1.920 -19.891 1.00 88.81 281 CYS A CA 1
ATOM 2099 C C . CYS A 1 281 ? 19.245 -1.354 -18.491 1.00 88.81 281 CYS A C 1
ATOM 2101 O O . CYS A 1 281 ? 18.814 -1.894 -17.473 1.00 88.81 281 CYS A O 1
ATOM 2103 N N . SER A 1 282 ? 19.941 -0.237 -18.476 1.00 89.50 282 SER A N 1
ATOM 2104 C CA . SER A 1 282 ? 20.145 0.651 -17.350 1.00 89.50 282 SER A CA 1
ATOM 2105 C C . SER A 1 282 ? 20.354 2.045 -17.929 1.00 89.50 282 SER A C 1
ATOM 2107 O O . SER A 1 282 ? 20.470 2.212 -19.145 1.00 89.50 282 SER A O 1
ATOM 2109 N N . GLU A 1 283 ? 20.482 3.046 -17.069 1.00 87.44 283 GLU A N 1
ATOM 2110 C CA . GLU A 1 283 ? 20.839 4.383 -17.530 1.00 87.44 283 GLU A CA 1
ATOM 2111 C C . GLU A 1 283 ? 22.199 4.425 -18.251 1.00 87.44 283 GLU A C 1
ATOM 2113 O O . GLU A 1 283 ? 22.418 5.296 -19.081 1.00 87.44 283 GLU A O 1
ATOM 2118 N N . THR A 1 284 ? 23.134 3.518 -17.945 1.00 91.50 284 THR A N 1
ATOM 2119 C CA . THR A 1 284 ? 24.520 3.587 -18.450 1.00 91.50 284 THR A CA 1
ATOM 2120 C C . THR A 1 284 ? 24.888 2.511 -19.460 1.00 91.50 284 THR A C 1
ATOM 2122 O O . THR A 1 284 ? 25.911 2.629 -20.126 1.00 91.50 284 THR A O 1
ATOM 2125 N N . GLU A 1 285 ? 24.105 1.445 -19.554 1.00 95.00 285 GLU A N 1
ATOM 2126 C CA . GLU A 1 285 ? 24.431 0.270 -20.358 1.00 95.00 285 GLU A CA 1
ATOM 2127 C C . GLU A 1 285 ? 23.163 -0.359 -20.933 1.00 95.00 285 GLU A C 1
ATOM 2129 O O . GLU A 1 285 ? 22.148 -0.462 -20.240 1.00 95.00 285 GLU A O 1
ATOM 2134 N N . MET A 1 286 ? 23.234 -0.808 -22.185 1.00 95.38 286 MET A N 1
ATOM 2135 C CA . MET A 1 286 ? 22.142 -1.490 -22.870 1.00 95.38 286 MET A CA 1
ATOM 2136 C C . MET A 1 286 ? 22.664 -2.679 -23.671 1.00 95.38 286 MET A C 1
ATOM 2138 O O . MET A 1 286 ? 23.630 -2.567 -24.424 1.00 95.38 286 MET A O 1
ATOM 2142 N N . VAL A 1 287 ? 21.990 -3.818 -23.531 1.00 96.12 287 VAL A N 1
ATOM 2143 C CA . VAL A 1 287 ? 22.276 -5.042 -24.277 1.00 96.12 287 VAL A CA 1
ATOM 2144 C C . VAL A 1 287 ? 21.162 -5.281 -25.278 1.00 96.12 287 VAL A C 1
ATOM 2146 O O . VAL A 1 287 ? 20.008 -5.499 -24.913 1.00 96.12 287 VAL A O 1
ATOM 2149 N N . LEU A 1 288 ? 21.532 -5.285 -26.547 1.00 96.56 288 LEU A N 1
ATOM 2150 C CA . LEU A 1 288 ? 20.651 -5.484 -27.684 1.00 96.56 288 LEU A CA 1
ATOM 2151 C C . LEU A 1 288 ? 20.897 -6.867 -28.285 1.00 96.56 288 LEU A C 1
ATOM 2153 O O . LEU A 1 288 ? 22.048 -7.235 -28.508 1.00 96.56 288 LEU A O 1
ATOM 2157 N N . ILE A 1 289 ? 19.837 -7.620 -28.575 1.00 95.88 289 ILE A N 1
ATOM 2158 C CA . ILE A 1 289 ? 19.908 -8.949 -29.197 1.00 95.88 289 ILE A CA 1
ATOM 2159 C C . ILE A 1 289 ? 19.031 -8.980 -30.446 1.00 95.88 289 ILE A C 1
ATOM 2161 O O . ILE A 1 289 ? 17.864 -8.598 -30.420 1.00 95.88 289 ILE A O 1
ATOM 2165 N N . ASN A 1 290 ? 19.568 -9.477 -31.552 1.00 93.75 290 ASN A N 1
ATOM 2166 C CA . ASN 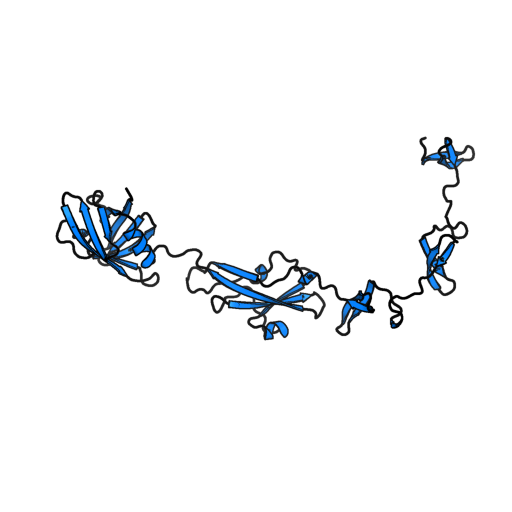A 1 290 ? 18.785 -9.741 -32.749 1.00 93.75 290 ASN A CA 1
ATOM 2167 C C . ASN A 1 290 ? 18.261 -11.185 -32.721 1.00 93.75 290 ASN A C 1
ATOM 2169 O O . ASN A 1 290 ? 19.019 -12.147 -32.838 1.00 93.75 290 ASN A O 1
ATOM 2173 N N . ASN A 1 291 ? 16.942 -11.344 -32.608 1.00 87.88 291 ASN A N 1
ATOM 2174 C CA . ASN A 1 291 ? 16.296 -12.655 -32.466 1.00 87.88 291 ASN A CA 1
ATOM 2175 C C . ASN A 1 291 ? 16.449 -13.574 -33.694 1.00 87.88 291 ASN A C 1
ATOM 2177 O O . ASN A 1 291 ? 16.236 -14.781 -33.586 1.00 87.88 291 ASN A O 1
ATOM 2181 N N . ALA A 1 292 ? 16.791 -13.039 -34.871 1.00 89.12 292 ALA A N 1
ATOM 2182 C CA . ALA A 1 292 ? 16.915 -13.837 -36.089 1.00 89.12 292 ALA A CA 1
ATOM 2183 C C . ALA A 1 292 ? 18.272 -14.551 -36.204 1.00 89.12 292 ALA A C 1
ATOM 2185 O O . ALA A 1 292 ? 18.353 -15.618 -36.814 1.00 89.12 292 ALA A O 1
ATOM 2186 N N . ASN A 1 293 ? 19.338 -13.966 -35.656 1.00 88.69 293 ASN A N 1
ATOM 2187 C CA . ASN A 1 293 ? 20.713 -14.452 -35.819 1.00 88.69 293 ASN A CA 1
ATOM 2188 C C . ASN A 1 293 ? 21.507 -14.559 -34.502 1.00 88.69 293 ASN A C 1
ATOM 2190 O O . ASN A 1 293 ? 22.619 -15.079 -34.529 1.00 88.69 293 ASN A O 1
ATOM 2194 N N . ASN A 1 294 ? 20.922 -14.157 -33.368 1.00 90.25 294 ASN A N 1
ATOM 2195 C CA . ASN A 1 294 ? 21.552 -14.059 -32.045 1.00 90.25 294 ASN A CA 1
ATOM 2196 C C . ASN A 1 294 ? 22.749 -13.100 -31.987 1.00 90.25 294 ASN A C 1
ATOM 2198 O O . ASN A 1 294 ? 23.583 -13.216 -31.089 1.00 90.25 294 ASN A O 1
ATOM 2202 N N . ASN A 1 295 ? 22.829 -12.160 -32.928 1.00 93.62 295 ASN A N 1
ATOM 2203 C CA . ASN A 1 295 ? 23.817 -11.095 -32.875 1.00 93.62 295 ASN A CA 1
ATOM 2204 C C . ASN A 1 295 ? 23.534 -10.182 -31.680 1.00 93.62 295 ASN A C 1
ATOM 2206 O O . ASN A 1 295 ? 22.374 -9.990 -31.301 1.00 93.62 295 ASN A O 1
ATOM 2210 N N . GLN A 1 296 ? 24.586 -9.614 -31.101 1.00 96.44 296 GLN A N 1
ATOM 2211 C CA . GLN A 1 296 ? 24.523 -8.813 -29.886 1.00 96.44 296 GLN A CA 1
ATOM 2212 C C . GLN A 1 296 ? 25.242 -7.478 -30.065 1.00 96.44 296 GLN A C 1
ATOM 2214 O O . GLN A 1 296 ? 26.349 -7.426 -30.600 1.00 96.44 296 GLN A O 1
ATOM 2219 N N . ILE A 1 297 ? 24.644 -6.409 -29.542 1.00 97.75 297 ILE A N 1
ATOM 2220 C CA . ILE A 1 297 ? 25.310 -5.116 -29.369 1.00 97.75 297 ILE A CA 1
ATOM 2221 C C . ILE A 1 297 ? 25.285 -4.750 -27.885 1.00 97.75 297 ILE A C 1
ATOM 2223 O O . ILE A 1 297 ? 24.233 -4.787 -27.248 1.00 97.75 297 ILE A O 1
ATOM 2227 N N . LEU A 1 298 ? 26.445 -4.387 -27.345 1.00 97.62 298 LEU A N 1
ATOM 2228 C CA . LEU A 1 298 ? 26.580 -3.743 -26.042 1.00 97.62 298 LEU A CA 1
ATOM 2229 C C . LEU A 1 298 ? 26.785 -2.246 -26.269 1.00 97.62 298 LEU A C 1
ATOM 2231 O O . LEU A 1 298 ? 27.796 -1.848 -26.851 1.00 97.62 298 LEU A O 1
ATOM 2235 N N . LEU A 1 299 ? 25.831 -1.437 -25.818 1.00 97.50 299 LEU A N 1
ATOM 2236 C CA . LEU A 1 299 ? 25.924 0.017 -25.819 1.00 97.50 299 LEU A CA 1
ATOM 2237 C C . LEU A 1 299 ? 26.285 0.515 -24.418 1.00 97.50 299 LEU A C 1
ATOM 2239 O O . LEU A 1 299 ? 25.703 0.056 -23.436 1.00 97.50 299 LEU A O 1
ATOM 2243 N N . GLN A 1 300 ? 27.182 1.492 -24.334 1.00 97.19 300 GLN A N 1
ATOM 2244 C CA . GLN A 1 300 ? 27.480 2.225 -23.104 1.00 97.19 300 GLN A CA 1
ATOM 2245 C C . GLN A 1 300 ? 27.217 3.715 -23.298 1.00 97.19 300 GLN A C 1
ATOM 2247 O O . GLN A 1 300 ? 27.576 4.284 -24.327 1.00 97.19 300 GLN A O 1
ATOM 2252 N N . ARG A 1 301 ? 26.556 4.337 -22.321 1.00 96.12 301 ARG A N 1
ATOM 2253 C CA . ARG A 1 301 ? 26.253 5.769 -22.336 1.00 96.12 301 ARG A CA 1
ATOM 2254 C C . ARG A 1 301 ? 27.510 6.557 -21.993 1.00 96.12 301 ARG A C 1
ATOM 2256 O O . ARG A 1 301 ? 28.133 6.311 -20.961 1.00 96.12 301 ARG A O 1
ATOM 2263 N N . GLU A 1 302 ? 27.811 7.568 -22.792 1.00 93.56 302 GLU A N 1
ATOM 2264 C CA . GLU A 1 302 ? 28.827 8.574 -22.490 1.00 93.56 302 GLU A CA 1
ATOM 2265 C C . GLU A 1 302 ? 28.177 9.971 -22.567 1.00 93.56 302 GLU A C 1
ATOM 2267 O O . GLU A 1 302 ? 27.297 10.210 -23.383 1.00 93.56 302 GLU A O 1
ATOM 2272 N N . CYS A 1 303 ? 28.521 10.893 -21.666 1.00 90.19 303 CYS A N 1
ATOM 2273 C CA . CYS A 1 303 ? 27.884 12.224 -21.583 1.00 90.19 303 CYS A CA 1
ATOM 2274 C C . CYS A 1 303 ? 28.918 13.366 -21.640 1.00 90.19 303 CYS A C 1
ATOM 2276 O O . CYS A 1 303 ? 28.715 14.409 -21.018 1.00 90.19 303 CYS A O 1
ATOM 2278 N N . ASN A 1 304 ? 30.056 13.129 -22.301 1.00 73.06 304 ASN A N 1
ATOM 2279 C CA . ASN A 1 304 ? 31.225 14.019 -22.282 1.00 73.06 304 ASN A CA 1
ATOM 2280 C C . ASN A 1 304 ? 31.006 15.362 -22.996 1.00 73.06 304 ASN A C 1
ATOM 2282 O O . ASN A 1 304 ? 30.350 15.384 -24.061 1.00 73.06 304 ASN A O 1
#

Nearest PDB structures (foldseek):
  8ehc-assembly2_B  TM=7.326E-01  e=1.682E-02  Tannerella forsythia
  2yd2-assembly1_A  TM=3.877E-01  e=3.303E-01  Homo sapiens
  1ev2-assembly1_G  TM=2.792E-01  e=4.329E-01  Homo sapiens
  1iil-assembly4_H  TM=2.548E-01  e=5.675E-01  Homo sapiens
  8gum-assembly1_B  TM=3.060E-01  e=1.587E+00  Vibrio campbellii ATCC BAA-1116

Mean predicted aligned error: 14.9 Å

Secondary structure (DSSP, 8-state):
--TT-EEE-TTS-EEEE-TTS-EE------SBGGGTB-TT-EEE-TTS-EEEE-TT--EE-----SBTTTTB-TT-EEE-TTS-EEEE-TTS-EE---GGGGG---EEEEEE--SS-SS--EE-GGGSSTTS--TTEEEEEESSHHHHHHT-SPPPSSEE-SSSSEEEEEEEEETTSS-EEEEEEEEEEE-SS--TT-HHHHHHHHHHSEEEEEEETTB-TTTTPEEEE-TTSEEEEEETTEEEEEEEEEEEETTTEEEEEEPPPSSGGGGG-EEEEEEEE-SSEEEEE-TTT--EEEEEEE--

pLDDT: mean 89.48, std 8.33, range [58.75, 98.81]

Radius of gyration: 42.28 Å; Cα contacts (8 Å, |Δi|>4): 616; chains: 1; bounding box: 67×30×130 Å

Sequence (304 aa):
ANIGDECETPDGVVGVINENCECETDVNEFDCPDYEANIGDPCENPNGVSGVLNENCDCITDTTFDCEELQANVGDECEDANGNLGVLNENCECAVDTSAFECFSNVEFVICDDNTTDGLTEFDLNLAFPNCPQDDVEITFHASLSDAEAGVEALNSPYVNTSNPQTIYARVVLAGTTIYEVFEVHLYVENCNPDPCTADNIALFLSECHWVPVSVDGSDDFSTVDLLFGTDGQLIAEGLGTTATGSWSVTGDSANGVYLLIGSFNNVFQVLTGEWLVAQCSETEMVLINNANNNQILLQRECN